Protein AF-A0A8C4R3C6-F1 (afdb_monomer_lite)

Foldseek 3Di:
DPPDDVVVVVVVVVVLCVVPLQWKKKKWFWDVLQLFAQLVLLLVLCVVVVNDVVVSVVVVVVLPQDWDWDQDPVGIHDTDRRRGGDDPPDPCSQVSQVSSCCVLCVVLCVVAVSWDDDRRIIMGIGNDPVVVVVSVVVSQVSCVVNRTHIDQQPTFIQDNDDDDDDDDRDGDDDDD

Organism: Eptatretus burgeri (NCBI:txid7764)

Structure (mmCIF, N/CA/C/O backbone):
data_AF-A0A8C4R3C6-F1
#
_entry.id   AF-A0A8C4R3C6-F1
#
loop_
_atom_site.group_PDB
_atom_site.id
_atom_site.type_symbol
_atom_site.label_atom_id
_atom_site.label_alt_id
_atom_site.label_comp_id
_atom_site.label_asym_id
_atom_site.label_entity_id
_atom_site.label_seq_id
_atom_site.pdbx_PDB_ins_code
_atom_site.Cartn_x
_atom_site.Cartn_y
_atom_site.Cartn_z
_atom_site.occupancy
_atom_site.B_iso_or_equiv
_atom_site.auth_seq_id
_atom_site.auth_comp_id
_atom_site.auth_asym_id
_atom_site.auth_atom_id
_atom_site.pdbx_PDB_model_num
ATOM 1 N N . MET A 1 1 ? -1.290 14.250 -5.938 1.00 41.25 1 MET A N 1
ATOM 2 C CA . MET A 1 1 ? -2.569 14.995 -6.023 1.00 41.25 1 MET A CA 1
ATOM 3 C C . MET A 1 1 ? -2.302 16.461 -5.696 1.00 41.25 1 MET A C 1
ATOM 5 O O . MET A 1 1 ? -1.816 16.719 -4.598 1.00 41.25 1 MET A O 1
ATOM 9 N N . PRO A 1 2 ? -2.548 17.409 -6.614 1.00 28.67 2 PRO A N 1
ATOM 10 C CA . PRO A 1 2 ? -2.376 18.833 -6.323 1.00 28.67 2 PRO A CA 1
ATOM 11 C C . PRO A 1 2 ? -3.335 19.269 -5.198 1.00 28.67 2 PRO A C 1
ATOM 13 O O . PRO A 1 2 ? -4.493 18.864 -5.179 1.00 28.67 2 PRO A O 1
ATOM 16 N N . GLY A 1 3 ? -2.832 20.035 -4.223 1.00 49.53 3 GLY A N 1
ATOM 17 C CA . GLY A 1 3 ? -3.627 20.588 -3.110 1.00 49.53 3 GLY A CA 1
ATOM 18 C C . GLY A 1 3 ? -3.673 19.769 -1.808 1.00 49.53 3 GLY A C 1
ATOM 19 O O . GLY A 1 3 ? -4.203 20.252 -0.810 1.00 49.53 3 GLY A O 1
ATOM 20 N N . LYS A 1 4 ? -3.083 18.567 -1.753 1.00 53.88 4 LYS A N 1
ATOM 21 C CA . LYS A 1 4 ? -2.980 17.768 -0.515 1.00 53.88 4 LYS A CA 1
ATOM 22 C C . LYS A 1 4 ? -1.576 17.887 0.084 1.00 53.88 4 LYS A C 1
ATOM 24 O O . LYS A 1 4 ? -0.686 17.123 -0.269 1.00 53.88 4 LYS A O 1
ATOM 29 N N . ARG A 1 5 ? -1.364 18.881 0.953 1.00 56.34 5 ARG A N 1
ATOM 30 C CA . ARG A 1 5 ? -0.136 19.007 1.764 1.00 56.34 5 ARG A CA 1
ATOM 31 C C . ARG A 1 5 ? -0.253 18.137 3.019 1.00 56.34 5 ARG A C 1
ATOM 33 O O . ARG A 1 5 ? -1.367 17.936 3.499 1.00 56.34 5 ARG A O 1
ATOM 40 N N . THR A 1 6 ? 0.869 17.696 3.592 1.00 55.78 6 THR A N 1
ATOM 41 C CA . THR A 1 6 ? 0.914 16.968 4.880 1.00 55.78 6 THR A CA 1
ATOM 42 C C . THR A 1 6 ? 0.156 17.715 5.977 1.00 55.78 6 THR A C 1
ATOM 44 O O . THR A 1 6 ? -0.545 17.108 6.775 1.00 55.78 6 THR A O 1
ATOM 47 N N . THR A 1 7 ? 0.179 19.049 5.945 1.00 59.31 7 THR A N 1
ATOM 48 C CA . THR A 1 7 ? -0.602 19.909 6.843 1.00 59.31 7 THR A CA 1
ATOM 49 C C . THR A 1 7 ? -2.107 19.667 6.742 1.00 59.31 7 THR A C 1
ATOM 51 O O . THR A 1 7 ? -2.781 19.629 7.760 1.00 59.31 7 THR A O 1
ATOM 54 N N . ASN A 1 8 ? -2.650 19.444 5.543 1.00 52.97 8 ASN A N 1
ATOM 55 C CA . ASN A 1 8 ? -4.082 19.188 5.364 1.00 52.97 8 ASN A CA 1
ATOM 56 C C . ASN A 1 8 ? -4.465 17.805 5.892 1.00 52.97 8 ASN A C 1
ATOM 58 O O . ASN A 1 8 ? -5.548 17.646 6.443 1.00 52.97 8 ASN A O 1
ATOM 62 N N . ALA A 1 9 ? -3.578 16.819 5.746 1.00 56.94 9 ALA A N 1
ATOM 63 C CA . ALA A 1 9 ? -3.768 15.496 6.326 1.00 56.94 9 ALA A CA 1
ATOM 64 C C . ALA A 1 9 ? -3.685 15.542 7.853 1.00 56.94 9 ALA A C 1
ATOM 66 O O . ALA A 1 9 ? -4.561 15.003 8.511 1.00 56.94 9 ALA A O 1
ATOM 67 N N . MET A 1 10 ? -2.717 16.273 8.405 1.00 59.69 10 MET A N 1
ATOM 68 C CA . MET A 1 10 ? -2.569 16.491 9.843 1.00 59.69 10 MET A CA 1
ATOM 69 C C . MET A 1 10 ? -3.763 17.248 10.435 1.00 59.69 10 MET A C 1
ATOM 71 O O . MET A 1 10 ? -4.287 16.847 11.467 1.00 59.69 10 MET A O 1
ATOM 75 N N . ILE A 1 11 ? -4.252 18.299 9.769 1.00 62.53 11 ILE A N 1
ATOM 76 C CA . ILE A 1 11 ? -5.470 19.011 10.178 1.00 62.53 11 ILE A CA 1
ATOM 77 C C . ILE A 1 11 ? -6.681 18.084 10.066 1.00 62.53 11 ILE A C 1
ATOM 79 O O . ILE A 1 11 ? -7.489 18.032 10.984 1.00 62.53 11 ILE A O 1
ATOM 83 N N . ALA A 1 12 ? -6.807 17.310 8.986 1.00 61.31 12 ALA A N 1
ATOM 84 C CA . ALA A 1 12 ? -7.899 16.355 8.837 1.00 61.31 12 ALA A CA 1
ATOM 85 C C . ALA A 1 12 ? -7.840 15.239 9.888 1.00 61.31 12 ALA A C 1
ATOM 87 O O . ALA A 1 12 ? -8.898 14.781 10.321 1.00 61.31 12 ALA A O 1
ATOM 88 N N . LEU A 1 13 ? -6.642 14.803 10.279 1.00 63.12 13 LEU A N 1
ATOM 89 C CA . LEU A 1 13 ? -6.407 13.831 11.338 1.00 63.12 13 LEU A CA 1
ATOM 90 C C . LEU A 1 13 ? -6.817 14.435 12.679 1.00 63.12 13 LEU A C 1
ATOM 92 O O . LEU A 1 13 ? -7.667 13.870 13.354 1.00 63.12 13 LEU A O 1
ATOM 96 N N . ARG A 1 14 ? -6.337 15.644 12.990 1.00 62.81 14 ARG A N 1
ATOM 97 C CA . ARG A 1 14 ? -6.689 16.393 14.199 1.00 62.81 14 ARG A CA 1
ATOM 98 C C . ARG A 1 14 ? -8.191 16.647 14.310 1.00 62.81 14 ARG A C 1
ATOM 100 O O . ARG A 1 14 ? -8.771 16.359 15.345 1.00 62.81 14 ARG A O 1
ATOM 107 N N . MET A 1 15 ? -8.841 17.090 13.236 1.00 63.66 15 MET A N 1
ATOM 108 C CA . MET A 1 15 ? -10.294 17.274 13.194 1.00 63.66 15 MET A CA 1
ATOM 109 C C . MET A 1 15 ? -11.047 15.959 13.398 1.00 63.66 15 MET A C 1
ATOM 111 O O . MET A 1 15 ? -12.116 15.966 13.994 1.00 63.66 15 MET A O 1
ATOM 115 N N . LEU A 1 16 ? -10.528 14.826 12.907 1.00 63.09 16 LEU A N 1
ATOM 116 C CA . LEU A 1 16 ? -11.156 13.530 13.171 1.00 63.09 16 LEU A CA 1
ATOM 117 C C . LEU A 1 16 ? -10.925 13.102 14.628 1.00 63.09 16 LEU A C 1
ATOM 119 O O . LEU A 1 16 ? -11.855 12.645 15.277 1.00 63.09 16 LEU A O 1
ATOM 123 N N . MET A 1 17 ? -9.727 13.317 15.171 1.00 62.44 17 MET A N 1
ATOM 124 C CA . MET A 1 17 ? -9.423 13.054 16.577 1.00 62.44 17 MET A CA 1
ATOM 125 C C . MET A 1 17 ? -10.281 13.902 17.526 1.00 62.44 17 MET A C 1
ATOM 127 O O . MET A 1 17 ? -10.710 13.387 18.556 1.00 62.44 17 MET A O 1
ATOM 131 N N . GLU A 1 18 ? -10.541 15.164 17.172 1.00 65.56 18 GLU A N 1
ATOM 132 C CA . GLU A 1 18 ? -11.388 16.103 17.918 1.00 65.56 18 GLU A CA 1
ATOM 133 C C . GLU A 1 18 ? -12.884 15.800 17.747 1.00 65.56 18 GLU A C 1
ATOM 135 O O . GLU A 1 18 ? -13.638 15.927 18.706 1.00 65.56 18 GLU A O 1
ATOM 140 N N . LYS A 1 19 ? -13.322 15.370 16.554 1.00 62.03 19 LYS A N 1
ATOM 141 C CA . LYS A 1 19 ? -14.723 15.000 16.291 1.00 62.03 19 LYS A CA 1
ATOM 142 C C . LYS A 1 19 ? -15.111 13.672 16.944 1.00 62.03 19 LYS A C 1
ATOM 144 O O . LYS A 1 19 ? -16.233 13.540 17.412 1.00 62.03 19 LYS A O 1
ATOM 149 N N . TYR A 1 20 ? -14.186 12.717 16.994 1.00 59.19 20 TYR A N 1
ATOM 150 C CA . TYR A 1 20 ? -14.353 11.428 17.673 1.00 59.19 20 TYR A CA 1
ATOM 151 C C . TYR A 1 20 ? -13.607 11.455 18.996 1.00 59.19 20 TYR A C 1
ATOM 153 O O . TYR A 1 20 ? -12.695 10.667 19.237 1.00 59.19 20 TYR A O 1
ATOM 161 N N . ARG A 1 21 ? -13.921 12.450 19.824 1.00 57.75 21 ARG A N 1
ATOM 162 C CA . ARG A 1 21 ? -13.333 12.571 21.159 1.00 57.75 21 ARG A CA 1
ATOM 163 C C . ARG A 1 21 ? -13.799 11.433 22.072 1.00 57.75 21 ARG A C 1
ATOM 165 O O . ARG A 1 21 ? -13.009 10.961 22.879 1.00 57.75 21 ARG A O 1
ATOM 172 N N . GLU A 1 22 ? -15.024 10.970 21.848 1.00 57.44 22 GLU A N 1
ATOM 173 C CA . GLU A 1 22 ? -15.651 9.795 22.449 1.00 57.44 22 GLU A CA 1
ATOM 174 C C . GLU A 1 22 ? -15.635 8.663 21.406 1.00 57.44 22 GLU A C 1
ATOM 176 O O . GLU A 1 22 ? -16.365 8.705 20.417 1.00 57.44 22 GLU A O 1
ATOM 181 N N . GLY A 1 23 ? -14.719 7.706 21.549 1.00 63.84 23 GLY A N 1
ATOM 182 C CA . GLY A 1 23 ? -14.573 6.575 20.628 1.00 63.84 23 GLY A CA 1
ATOM 183 C C . GLY A 1 23 ? -13.160 5.996 20.611 1.00 63.84 23 GLY A C 1
ATOM 184 O O . GLY A 1 23 ? -12.189 6.656 20.989 1.00 63.84 23 GLY A O 1
ATOM 185 N N . GLN A 1 24 ? -13.052 4.754 20.151 1.00 68.69 24 GLN A N 1
ATOM 186 C CA . GLN A 1 24 ? -11.796 4.031 20.000 1.00 68.69 24 GLN A CA 1
ATOM 187 C C . GLN A 1 24 ? -11.136 4.337 18.660 1.00 68.69 24 GLN A C 1
ATOM 189 O O . GLN A 1 24 ? -11.788 4.402 17.610 1.00 68.69 24 GLN A O 1
ATOM 194 N N . LYS A 1 25 ? -9.821 4.550 18.706 1.00 71.75 25 LYS A N 1
ATOM 195 C CA . LYS A 1 25 ? -8.996 4.894 17.548 1.00 71.75 25 LYS A CA 1
ATOM 196 C C . LYS A 1 25 ? -7.855 3.904 17.440 1.00 71.75 25 LYS A C 1
ATOM 198 O O . LYS A 1 25 ? -7.111 3.705 18.397 1.00 71.75 25 LYS A O 1
ATOM 203 N N . GLU A 1 26 ? -7.690 3.353 16.252 1.00 70.88 26 GLU A N 1
ATOM 204 C CA . GLU A 1 26 ? -6.598 2.446 15.934 1.00 70.88 26 GLU A CA 1
ATOM 205 C C . GLU A 1 26 ? -5.818 2.994 14.752 1.00 70.88 26 GLU A C 1
ATOM 207 O O . GLU A 1 26 ? -6.394 3.416 13.740 1.00 70.88 26 GLU A O 1
ATOM 212 N N . PHE A 1 27 ? -4.500 3.000 14.903 1.00 70.88 27 PHE A N 1
ATOM 213 C CA . PHE A 1 27 ? -3.574 3.402 13.861 1.00 70.88 27 PHE A CA 1
ATOM 214 C C . PHE A 1 27 ? -2.909 2.160 13.296 1.00 70.88 27 PHE A C 1
ATOM 216 O O . PHE A 1 27 ? -2.258 1.412 14.017 1.00 70.88 27 PHE A O 1
ATOM 223 N N . VAL A 1 28 ? -3.080 1.948 11.998 1.00 75.38 28 VAL A N 1
ATOM 224 C CA . VAL A 1 28 ? -2.456 0.867 11.246 1.00 75.38 28 VAL A CA 1
ATOM 225 C C . VAL A 1 28 ? -1.324 1.466 10.427 1.00 75.38 28 VAL A C 1
ATOM 227 O O . VAL A 1 28 ? -1.561 2.277 9.532 1.00 75.38 28 VAL A O 1
ATOM 230 N N . ASP A 1 29 ? -0.105 1.043 10.743 1.00 77.69 29 ASP A N 1
ATOM 231 C CA . ASP A 1 29 ? 1.119 1.394 10.021 1.00 77.69 29 ASP A CA 1
ATOM 232 C C . ASP A 1 29 ? 1.527 0.229 9.109 1.00 77.69 29 ASP A C 1
ATOM 234 O O . ASP A 1 29 ? 1.492 -0.940 9.508 1.00 77.69 29 ASP A O 1
ATOM 238 N N . LEU A 1 30 ? 1.915 0.530 7.870 1.00 81.25 30 LEU A N 1
ATOM 239 C CA . LEU A 1 30 ? 2.397 -0.468 6.916 1.00 81.25 30 LEU A CA 1
ATOM 240 C C . LEU A 1 30 ? 3.923 -0.587 6.971 1.00 81.25 30 LEU A C 1
ATOM 242 O O . LEU A 1 30 ? 4.659 0.371 6.736 1.00 81.25 30 LEU A O 1
ATOM 246 N N . GLU A 1 31 ? 4.432 -1.802 7.178 1.00 82.25 31 GLU A N 1
ATOM 247 C CA . GLU A 1 31 ? 5.873 -2.022 7.255 1.00 82.25 31 GLU A CA 1
ATOM 248 C C . GLU A 1 31 ? 6.529 -1.815 5.881 1.00 82.25 31 GLU A C 1
ATOM 250 O O . GLU A 1 31 ? 6.292 -2.582 4.944 1.00 82.25 31 GLU A O 1
ATOM 255 N N . LYS A 1 32 ? 7.404 -0.802 5.771 1.00 83.56 32 LYS A N 1
ATOM 256 C CA . LYS A 1 32 ? 8.152 -0.478 4.540 1.00 83.56 32 LYS A CA 1
ATOM 257 C C . LYS A 1 32 ? 7.231 -0.454 3.316 1.00 83.56 32 LYS A C 1
ATOM 259 O O . LYS A 1 32 ? 7.492 -1.115 2.309 1.00 83.56 32 LYS A O 1
ATOM 264 N N . ALA A 1 33 ? 6.137 0.298 3.422 1.00 83.25 33 ALA A N 1
ATOM 265 C CA . ALA A 1 33 ? 5.013 0.235 2.495 1.00 83.25 33 ALA A CA 1
ATOM 266 C C . ALA A 1 33 ? 5.422 0.338 1.015 1.00 83.25 33 ALA A C 1
ATOM 268 O O . ALA A 1 33 ? 4.937 -0.428 0.188 1.00 83.25 33 ALA A O 1
ATOM 269 N N . TYR A 1 34 ? 6.367 1.224 0.685 1.00 83.38 34 TYR A N 1
ATOM 270 C CA . TYR A 1 34 ? 6.879 1.371 -0.681 1.00 83.38 34 TYR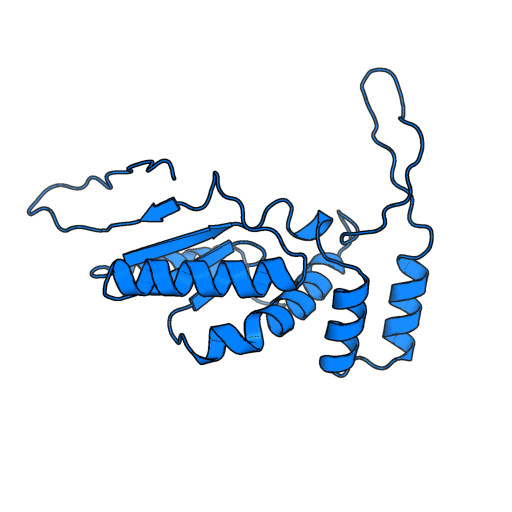 A CA 1
ATOM 271 C C . TYR A 1 34 ? 7.715 0.176 -1.137 1.00 83.38 34 TYR A C 1
ATOM 273 O O . TYR A 1 34 ? 7.562 -0.252 -2.277 1.00 83.38 34 TYR A O 1
ATOM 281 N N . ASP A 1 35 ? 8.565 -0.382 -0.275 1.00 84.62 35 ASP A N 1
ATOM 282 C CA . ASP A 1 35 ? 9.484 -1.473 -0.627 1.00 84.62 35 ASP A CA 1
ATOM 283 C C . ASP A 1 35 ? 8.764 -2.821 -0.751 1.00 84.62 35 ASP A C 1
ATOM 285 O O . ASP A 1 35 ? 9.267 -3.743 -1.395 1.00 84.62 35 ASP A O 1
ATOM 289 N N . ARG A 1 36 ? 7.582 -2.950 -0.139 1.00 86.81 36 ARG A N 1
ATOM 290 C CA . ARG A 1 36 ? 6.830 -4.209 -0.088 1.00 86.81 36 ARG A CA 1
ATOM 291 C C . ARG A 1 36 ? 5.724 -4.345 -1.123 1.00 86.81 36 ARG A C 1
ATOM 293 O O . ARG A 1 36 ? 5.213 -5.448 -1.269 1.00 86.81 36 ARG A O 1
ATOM 300 N N . VAL A 1 37 ? 5.398 -3.296 -1.886 1.00 88.88 37 VAL A N 1
ATOM 301 C CA . VAL A 1 37 ? 4.344 -3.367 -2.915 1.00 88.88 37 VAL A CA 1
ATOM 302 C C . VAL A 1 37 ? 4.612 -4.517 -3.897 1.00 88.88 37 VAL A C 1
ATOM 304 O O . VAL A 1 37 ? 5.616 -4.485 -4.622 1.00 88.88 37 VAL A O 1
ATOM 307 N N . PRO A 1 38 ? 3.724 -5.520 -4.001 1.00 89.38 38 PRO A N 1
ATOM 308 C CA . PRO A 1 38 ? 3.898 -6.583 -4.981 1.00 89.38 38 PRO A CA 1
ATOM 309 C C . PRO A 1 38 ? 3.677 -6.046 -6.395 1.00 89.38 38 PRO A C 1
ATOM 311 O O . PRO A 1 38 ? 2.619 -5.507 -6.717 1.00 89.38 38 PRO A O 1
ATOM 314 N N . ARG A 1 39 ? 4.664 -6.224 -7.281 1.00 89.38 39 ARG A N 1
ATOM 315 C CA . ARG A 1 39 ? 4.594 -5.705 -8.660 1.00 89.38 39 ARG A CA 1
ATOM 316 C C . ARG A 1 39 ? 3.431 -6.296 -9.453 1.00 89.38 39 ARG A C 1
ATOM 318 O O . ARG A 1 39 ? 2.795 -5.589 -10.223 1.00 89.38 39 ARG A O 1
ATOM 325 N N . VAL A 1 40 ? 3.118 -7.573 -9.231 1.00 89.88 40 VAL A N 1
ATOM 326 C CA . VAL A 1 40 ? 1.965 -8.239 -9.860 1.00 89.88 40 VAL A CA 1
ATOM 327 C C . VAL A 1 40 ? 0.661 -7.522 -9.500 1.00 89.88 40 VAL A C 1
ATOM 329 O O . VAL A 1 40 ? -0.139 -7.224 -10.387 1.00 89.88 40 VAL A O 1
ATOM 332 N N . GLU A 1 41 ? 0.491 -7.177 -8.222 1.00 89.44 41 GLU A N 1
ATOM 333 C CA . GLU A 1 41 ? -0.687 -6.456 -7.739 1.00 89.44 41 GLU A CA 1
ATOM 334 C C . GLU A 1 41 ? -0.705 -5.013 -8.256 1.00 89.44 41 GLU A C 1
ATOM 336 O O . GLU A 1 41 ? -1.761 -4.520 -8.642 1.00 89.44 41 GLU A O 1
ATOM 341 N N . LEU A 1 42 ? 0.456 -4.356 -8.379 1.00 91.25 42 LEU A N 1
ATOM 342 C CA . LEU A 1 42 ? 0.570 -3.036 -9.007 1.00 91.25 42 LEU A CA 1
ATOM 343 C C . LEU A 1 42 ? 0.026 -3.035 -10.442 1.00 91.25 42 LEU A C 1
ATOM 345 O O . LEU A 1 42 ? -0.821 -2.204 -10.777 1.00 91.25 42 LEU A O 1
ATOM 349 N N . TRP A 1 43 ? 0.457 -3.980 -11.282 1.00 92.81 43 TRP A N 1
ATOM 350 C CA . TRP A 1 43 ? -0.014 -4.074 -12.670 1.00 92.81 43 TRP A CA 1
ATOM 351 C C . TRP A 1 43 ? -1.516 -4.343 -12.739 1.00 92.81 43 TRP A C 1
ATOM 353 O O . TRP A 1 43 ? -2.224 -3.737 -13.546 1.00 92.81 43 TRP A O 1
ATOM 363 N N . HIS A 1 44 ? -2.014 -5.225 -11.872 1.00 92.06 44 HIS A N 1
ATOM 364 C CA . HIS A 1 44 ? -3.440 -5.521 -11.754 1.00 92.06 44 HIS A CA 1
ATOM 365 C C . HIS A 1 44 ? -4.257 -4.288 -11.349 1.00 92.06 44 HIS A C 1
ATOM 367 O O . HIS A 1 44 ? -5.256 -3.964 -11.995 1.00 92.06 44 HIS A O 1
ATOM 373 N N . CYS A 1 45 ? -3.799 -3.547 -10.339 1.00 91.12 45 CYS A N 1
ATOM 374 C CA . CYS A 1 45 ? -4.453 -2.333 -9.853 1.00 91.12 45 CYS A CA 1
ATOM 375 C C . CYS A 1 45 ? -4.464 -1.221 -10.907 1.00 91.12 45 CYS A C 1
ATOM 377 O O . CYS A 1 45 ? -5.477 -0.537 -11.064 1.00 91.12 45 CYS A O 1
ATOM 379 N N . MET A 1 46 ? -3.378 -1.059 -11.670 1.00 91.88 46 MET A N 1
ATOM 380 C CA . MET A 1 46 ? -3.318 -0.095 -12.773 1.00 91.88 46 MET A CA 1
ATOM 381 C C . MET A 1 46 ? -4.348 -0.420 -13.859 1.00 91.88 46 MET A C 1
ATOM 383 O O . MET A 1 46 ? -5.107 0.463 -14.264 1.00 91.88 46 MET A O 1
ATOM 387 N N . ARG A 1 47 ? -4.436 -1.689 -14.279 1.00 93.69 47 ARG A N 1
ATOM 388 C CA . ARG A 1 47 ? -5.426 -2.139 -15.273 1.00 93.69 47 ARG A CA 1
ATOM 389 C C . ARG A 1 47 ? -6.854 -1.947 -14.776 1.00 93.69 47 ARG A C 1
ATOM 391 O O . ARG A 1 47 ? -7.669 -1.354 -15.476 1.00 93.69 47 ARG A O 1
ATOM 398 N N . LYS A 1 48 ? -7.148 -2.370 -13.541 1.00 91.44 48 LYS A N 1
ATOM 399 C CA . LYS A 1 48 ? -8.464 -2.160 -12.915 1.00 91.44 48 LYS A CA 1
ATOM 400 C C . LYS A 1 48 ? -8.831 -0.684 -12.766 1.00 91.44 48 LYS A C 1
ATOM 402 O O . LYS A 1 48 ? -10.009 -0.349 -12.785 1.00 91.44 48 LYS A O 1
ATOM 407 N N . SER A 1 49 ? -7.840 0.196 -12.649 1.00 87.75 49 SER A N 1
ATOM 408 C CA . SER A 1 49 ? -8.054 1.645 -12.583 1.00 87.75 49 SER A CA 1
ATOM 409 C C . SER A 1 49 ? -8.250 2.307 -13.948 1.00 87.75 49 SER A C 1
ATOM 411 O O . SER A 1 49 ? -8.341 3.529 -14.011 1.00 87.75 49 SER A O 1
ATOM 413 N N . GLY A 1 50 ? -8.324 1.529 -15.034 1.00 90.81 50 GLY A N 1
ATOM 414 C CA . GLY A 1 50 ? -8.553 2.044 -16.383 1.00 90.81 50 GLY A CA 1
ATOM 415 C C . GLY A 1 50 ? -7.305 2.628 -17.047 1.00 90.81 50 GLY A C 1
ATOM 416 O O . GLY A 1 50 ? -7.420 3.323 -18.055 1.00 90.81 50 GLY A O 1
ATOM 417 N N . VAL A 1 51 ? -6.106 2.370 -16.509 1.00 91.62 51 VAL A N 1
ATOM 418 C CA . VAL A 1 51 ? -4.863 2.806 -17.154 1.00 91.62 51 VAL A CA 1
ATOM 419 C C . VAL A 1 51 ? -4.680 2.026 -18.454 1.00 91.62 51 VAL A C 1
ATOM 421 O O . VAL A 1 51 ? -4.707 0.797 -18.461 1.00 91.62 51 VAL A O 1
ATOM 424 N N . VAL A 1 52 ? -4.476 2.745 -19.561 1.00 94.69 52 VAL A N 1
ATOM 425 C CA . VAL A 1 52 ? -4.280 2.142 -20.887 1.00 94.69 52 VAL A CA 1
ATOM 426 C C . VAL A 1 52 ? -3.083 1.187 -20.857 1.00 94.69 52 VAL A C 1
ATOM 428 O O . VAL A 1 52 ? -2.006 1.554 -20.386 1.00 94.69 52 VAL A O 1
ATOM 431 N N . GLU A 1 53 ? -3.245 -0.011 -21.428 1.00 94.50 53 GLU A N 1
ATOM 432 C CA . GLU A 1 53 ? -2.245 -1.093 -21.382 1.00 94.50 53 GLU A CA 1
ATOM 433 C C . GLU A 1 53 ? -0.857 -0.656 -21.879 1.00 94.50 53 GLU A C 1
ATOM 435 O O . GLU A 1 53 ? 0.158 -1.107 -21.359 1.00 94.50 53 GLU A O 1
ATOM 440 N N . LYS A 1 54 ? -0.789 0.283 -22.833 1.00 95.06 54 LYS A N 1
ATOM 441 C CA . LYS A 1 54 ? 0.479 0.865 -23.298 1.00 95.06 54 LYS A CA 1
ATOM 442 C C . LYS A 1 54 ? 1.299 1.470 -22.150 1.00 95.06 54 LYS A C 1
ATOM 444 O O . LYS A 1 54 ? 2.504 1.256 -22.099 1.00 95.06 54 LYS A O 1
ATOM 449 N N . TYR A 1 55 ? 0.663 2.203 -21.235 1.00 91.62 55 TYR A N 1
ATOM 450 C CA . TYR A 1 55 ? 1.350 2.773 -20.073 1.00 91.62 55 TYR A CA 1
ATOM 451 C C . TYR A 1 55 ? 1.704 1.703 -19.045 1.00 91.62 55 TYR A C 1
ATOM 453 O O . TYR A 1 55 ? 2.768 1.783 -18.443 1.00 91.62 55 TYR A O 1
ATOM 461 N N . VAL A 1 56 ? 0.858 0.682 -18.871 1.00 92.81 56 VAL A N 1
ATOM 462 C CA . VAL A 1 56 ? 1.165 -0.451 -17.984 1.00 92.81 56 VAL A CA 1
ATOM 463 C C . VAL A 1 56 ? 2.428 -1.172 -18.455 1.00 92.81 56 VAL A C 1
ATOM 465 O O . VAL A 1 56 ? 3.299 -1.428 -17.636 1.00 92.81 56 VAL A O 1
ATOM 468 N N . ARG A 1 57 ? 2.581 -1.413 -19.763 1.00 92.94 57 ARG A N 1
ATOM 469 C CA . ARG A 1 57 ? 3.792 -2.025 -20.336 1.00 92.94 57 ARG A CA 1
ATOM 470 C C . ARG A 1 57 ? 5.038 -1.174 -20.121 1.00 92.94 57 ARG A C 1
ATOM 472 O O . ARG A 1 57 ? 6.013 -1.686 -19.602 1.00 92.94 57 ARG A O 1
ATOM 479 N N . ILE A 1 58 ? 4.971 0.133 -20.394 1.00 91.25 58 ILE A N 1
ATOM 480 C CA . ILE A 1 58 ? 6.093 1.049 -20.113 1.00 91.25 58 ILE A CA 1
ATOM 481 C C . ILE A 1 58 ? 6.501 0.965 -18.637 1.00 91.25 58 ILE A C 1
ATOM 483 O O . ILE A 1 58 ? 7.684 0.940 -18.315 1.00 91.25 58 ILE A O 1
ATOM 487 N N . MET A 1 59 ? 5.525 0.894 -17.729 1.00 89.25 59 MET A N 1
ATOM 488 C CA . MET A 1 59 ? 5.803 0.735 -16.306 1.00 89.25 59 MET A CA 1
ATOM 489 C C . MET A 1 59 ? 6.398 -0.635 -15.968 1.00 89.25 59 MET A C 1
ATOM 491 O O . MET A 1 59 ? 7.290 -0.701 -15.131 1.00 89.25 59 MET A O 1
ATOM 495 N N . GLN A 1 60 ? 5.945 -1.712 -16.606 1.00 90.56 60 GLN A N 1
ATOM 496 C CA . GLN A 1 60 ? 6.544 -3.038 -16.449 1.00 90.56 60 GLN A CA 1
ATOM 497 C C . GLN A 1 60 ? 8.005 -3.030 -16.902 1.00 90.56 60 GLN A C 1
ATOM 499 O O . GLN A 1 60 ? 8.860 -3.422 -16.113 1.00 90.56 60 GLN A O 1
ATOM 504 N N . ASP A 1 61 ? 8.288 -2.481 -18.084 1.00 88.94 61 ASP A N 1
ATOM 505 C CA . ASP A 1 61 ? 9.636 -2.362 -18.649 1.00 88.94 61 ASP A CA 1
ATOM 506 C C . ASP A 1 61 ? 10.547 -1.512 -17.748 1.00 88.94 61 ASP A C 1
ATOM 508 O O . ASP A 1 61 ? 11.692 -1.866 -17.490 1.00 88.94 61 ASP A O 1
ATOM 512 N N . MET A 1 62 ? 10.034 -0.404 -17.195 1.00 86.12 62 MET A N 1
ATOM 513 C CA . MET A 1 62 ? 10.787 0.436 -16.252 1.00 86.12 62 MET A CA 1
ATOM 514 C C . MET A 1 62 ? 11.185 -0.305 -14.972 1.00 86.12 62 MET A C 1
ATOM 516 O O . MET A 1 62 ? 12.184 0.051 -14.349 1.00 86.12 62 MET A O 1
ATOM 520 N N . TYR A 1 63 ? 10.376 -1.268 -14.533 1.00 85.31 63 TYR A N 1
ATOM 521 C CA . TYR A 1 63 ? 10.624 -2.050 -13.324 1.00 85.31 63 TYR A CA 1
ATOM 522 C C . TYR A 1 63 ? 11.358 -3.368 -13.617 1.00 85.31 63 TYR A C 1
ATOM 524 O O . TYR A 1 63 ? 11.923 -3.967 -12.694 1.00 85.31 63 TYR A O 1
ATOM 532 N N . GLU A 1 64 ? 11.366 -3.833 -14.865 1.00 81.94 64 GLU A N 1
ATOM 533 C CA . GLU A 1 64 ? 12.074 -5.032 -15.307 1.00 81.94 64 GLU A CA 1
ATOM 534 C C . GLU A 1 64 ? 13.588 -4.875 -15.102 1.00 81.94 64 GLU A C 1
ATOM 536 O O . GLU A 1 64 ? 14.154 -3.800 -15.277 1.00 81.94 64 GLU A O 1
ATOM 541 N N . ASP A 1 65 ? 14.237 -5.934 -14.606 1.00 73.50 65 ASP A N 1
ATOM 542 C CA . ASP A 1 65 ? 15.672 -5.971 -14.277 1.00 73.50 65 ASP A CA 1
ATOM 543 C C . ASP A 1 65 ? 16.214 -4.848 -13.369 1.00 73.50 65 ASP A C 1
ATOM 545 O O . ASP A 1 65 ? 17.429 -4.701 -13.208 1.00 73.50 65 ASP A O 1
ATOM 549 N N . SER A 1 66 ? 15.331 -4.119 -12.681 1.00 75.06 66 SER A N 1
ATOM 550 C CA . SER A 1 66 ? 15.717 -3.146 -11.661 1.00 75.06 66 SER A CA 1
ATOM 551 C C . SER A 1 66 ? 16.549 -3.834 -10.574 1.00 75.06 66 SER A C 1
ATOM 553 O O . SER A 1 66 ? 16.084 -4.740 -9.873 1.00 75.06 66 SER A O 1
ATOM 555 N N . ALA A 1 67 ? 17.813 -3.425 -10.464 1.00 74.38 67 ALA A N 1
ATOM 556 C CA . ALA A 1 67 ? 18.768 -3.940 -9.497 1.00 74.38 67 ALA A CA 1
ATOM 557 C C . ALA A 1 67 ? 19.178 -2.829 -8.532 1.00 74.38 67 ALA A C 1
ATOM 559 O O . ALA A 1 67 ? 19.528 -1.725 -8.951 1.00 74.38 67 ALA A O 1
ATOM 560 N N . ALA A 1 68 ? 19.163 -3.140 -7.242 1.00 74.50 68 ALA A N 1
ATOM 561 C CA . ALA A 1 68 ? 19.603 -2.246 -6.187 1.00 74.50 68 ALA A CA 1
ATOM 562 C C . ALA A 1 68 ? 20.956 -2.710 -5.635 1.00 74.50 68 ALA A C 1
ATOM 564 O O . ALA A 1 68 ? 21.303 -3.889 -5.692 1.00 74.50 68 ALA A O 1
ATOM 565 N N . ALA A 1 69 ? 21.730 -1.764 -5.115 1.00 78.50 69 ALA A N 1
ATOM 566 C CA . ALA A 1 69 ? 22.946 -2.013 -4.355 1.00 78.50 69 ALA A CA 1
ATOM 567 C C . ALA A 1 69 ? 23.016 -0.985 -3.225 1.00 78.50 69 ALA A C 1
ATOM 569 O O . ALA A 1 69 ? 22.573 0.154 -3.389 1.00 78.50 69 ALA A O 1
ATOM 570 N N . VAL A 1 70 ? 23.552 -1.387 -2.078 1.00 82.31 70 VAL A N 1
ATOM 571 C CA . VAL A 1 70 ? 23.657 -0.534 -0.895 1.00 82.31 70 VAL A CA 1
ATOM 572 C C . VAL A 1 70 ? 25.074 0.019 -0.817 1.00 82.31 70 VAL A C 1
ATOM 574 O O . VAL A 1 70 ? 26.051 -0.716 -0.948 1.00 82.31 70 VAL A O 1
ATOM 577 N N . ARG A 1 71 ? 25.204 1.331 -0.604 1.00 86.44 71 ARG A N 1
ATOM 578 C CA . ARG A 1 71 ? 26.500 1.966 -0.354 1.00 86.44 71 ARG A CA 1
ATOM 579 C C . ARG A 1 71 ? 26.769 1.974 1.148 1.00 86.44 71 ARG A C 1
ATOM 581 O O . ARG A 1 71 ? 26.082 2.671 1.888 1.00 86.44 71 ARG A O 1
ATOM 588 N N . CYS A 1 72 ? 27.782 1.232 1.572 1.00 86.75 72 CYS A N 1
ATOM 589 C CA . CYS A 1 72 ? 28.256 1.166 2.950 1.00 86.75 72 CYS A CA 1
ATOM 590 C C . CYS A 1 72 ? 29.596 1.908 3.094 1.00 86.75 72 CYS A C 1
ATOM 592 O O . CYS A 1 72 ? 30.253 2.229 2.102 1.00 86.75 72 CYS A O 1
ATOM 594 N N . ALA A 1 73 ? 30.046 2.137 4.332 1.00 84.19 73 ALA A N 1
ATOM 595 C CA . ALA A 1 73 ? 31.340 2.776 4.611 1.00 84.19 73 ALA A CA 1
ATOM 596 C C . ALA A 1 73 ? 32.543 2.020 4.005 1.00 84.19 73 ALA A C 1
ATOM 598 O O . ALA A 1 73 ? 33.571 2.623 3.718 1.00 84.19 73 ALA A O 1
ATOM 599 N N . VAL A 1 74 ? 32.393 0.710 3.784 1.00 83.94 74 VAL A N 1
ATOM 600 C CA . VAL A 1 74 ? 33.433 -0.189 3.253 1.00 83.94 74 VAL A CA 1
ATOM 601 C C . VAL A 1 74 ? 33.359 -0.349 1.724 1.00 83.94 74 VAL A C 1
ATOM 603 O O . VAL A 1 74 ? 34.201 -1.018 1.136 1.00 83.94 74 VAL A O 1
ATOM 606 N N . GLY A 1 75 ? 32.362 0.249 1.060 1.00 86.50 75 GLY A N 1
ATOM 607 C CA . GLY A 1 75 ? 32.162 0.132 -0.388 1.00 86.50 75 GLY A CA 1
ATOM 608 C C . GLY A 1 75 ? 30.711 -0.134 -0.791 1.00 86.50 75 GLY A C 1
ATOM 609 O O . GLY A 1 75 ? 29.787 -0.031 0.014 1.00 86.50 75 GLY A O 1
ATOM 610 N N . MET A 1 76 ? 30.502 -0.446 -2.069 1.00 86.88 76 MET A N 1
ATOM 611 C CA . MET A 1 76 ? 29.191 -0.825 -2.604 1.00 86.88 76 MET A CA 1
ATOM 612 C C . MET A 1 76 ? 28.968 -2.332 -2.422 1.00 86.88 76 MET A C 1
ATOM 614 O O . MET A 1 76 ? 29.886 -3.108 -2.675 1.00 86.88 76 MET A O 1
ATOM 618 N N . THR A 1 77 ? 27.767 -2.748 -2.018 1.00 86.44 77 THR A N 1
ATOM 619 C CA . THR A 1 77 ? 27.395 -4.171 -2.009 1.00 86.44 77 THR A CA 1
ATOM 620 C C . THR A 1 77 ? 27.201 -4.703 -3.426 1.00 86.44 77 THR A C 1
ATOM 622 O O . THR A 1 77 ? 27.005 -3.941 -4.378 1.00 86.44 77 THR A O 1
ATOM 625 N N . ASP A 1 78 ? 27.146 -6.026 -3.550 1.00 84.75 78 ASP A N 1
ATOM 626 C CA . ASP A 1 78 ? 26.695 -6.665 -4.778 1.00 84.75 78 ASP A CA 1
ATOM 627 C C . ASP A 1 78 ? 25.278 -6.223 -5.152 1.00 84.75 78 ASP A C 1
ATOM 629 O O . ASP A 1 78 ? 24.439 -5.890 -4.301 1.00 84.75 78 ASP A O 1
ATOM 633 N N . ARG A 1 79 ? 25.023 -6.201 -6.462 1.00 81.06 79 ARG A N 1
ATOM 634 C CA . ARG A 1 79 ? 23.715 -5.858 -7.013 1.00 81.06 79 ARG A CA 1
ATOM 635 C C . ARG A 1 79 ? 22.752 -7.015 -6.794 1.00 81.06 79 ARG A C 1
ATOM 637 O O . ARG A 1 79 ? 23.029 -8.140 -7.201 1.00 81.06 79 ARG A O 1
ATOM 644 N N . PHE A 1 80 ? 21.583 -6.720 -6.244 1.00 79.00 80 PHE A N 1
ATOM 645 C CA . PHE A 1 80 ? 20.482 -7.670 -6.132 1.00 79.00 80 PHE A CA 1
ATOM 646 C C . PHE A 1 80 ? 19.287 -7.188 -6.954 1.00 79.00 80 PHE A C 1
ATOM 648 O O . PHE A 1 80 ? 18.990 -5.995 -7.005 1.00 79.00 80 PHE A O 1
ATOM 655 N N . LYS A 1 81 ? 18.584 -8.116 -7.614 1.00 78.00 81 LYS A N 1
ATOM 656 C CA . LYS A 1 81 ? 17.366 -7.780 -8.363 1.00 78.00 81 LYS A CA 1
ATOM 657 C C . LYS A 1 81 ? 16.242 -7.442 -7.385 1.00 78.00 81 LYS A C 1
ATOM 659 O O . LYS A 1 81 ? 15.848 -8.288 -6.580 1.00 78.00 81 LYS A O 1
ATOM 664 N N . ALA A 1 82 ? 15.698 -6.235 -7.483 1.00 76.88 82 ALA A N 1
ATOM 665 C CA . ALA A 1 82 ? 14.491 -5.861 -6.767 1.00 76.88 82 ALA A CA 1
ATOM 666 C C . ALA A 1 82 ? 13.307 -6.569 -7.437 1.00 76.88 82 ALA A C 1
ATOM 668 O O . ALA A 1 82 ? 13.016 -6.327 -8.604 1.00 76.88 82 ALA A O 1
ATOM 669 N N . LYS A 1 83 ? 12.644 -7.481 -6.721 1.00 79.38 83 LYS A N 1
ATOM 670 C CA . LYS A 1 83 ? 11.465 -8.217 -7.226 1.00 79.38 83 LYS A CA 1
ATOM 671 C C . LYS A 1 83 ? 10.139 -7.626 -6.745 1.00 79.38 83 LYS A C 1
ATOM 673 O O . LYS A 1 83 ? 9.087 -7.923 -7.304 1.00 79.38 83 LYS A O 1
ATOM 678 N N . VAL A 1 84 ? 10.202 -6.788 -5.719 1.00 85.06 84 VAL A N 1
ATOM 679 C CA . VAL A 1 84 ? 9.072 -6.137 -5.057 1.00 85.06 84 VAL A CA 1
ATOM 680 C C . VAL A 1 84 ? 9.400 -4.667 -4.840 1.00 85.06 84 VAL A C 1
ATOM 682 O O . VAL A 1 84 ? 10.554 -4.256 -4.982 1.00 85.06 84 VAL A O 1
ATOM 685 N N . GLY A 1 85 ? 8.367 -3.895 -4.542 1.00 85.69 85 GLY A N 1
ATOM 686 C CA . GLY A 1 85 ? 8.483 -2.502 -4.174 1.00 85.69 85 GLY A CA 1
ATOM 687 C C . GLY A 1 85 ? 8.504 -1.534 -5.347 1.00 85.69 85 GLY A C 1
ATOM 688 O O . GLY A 1 85 ? 8.733 -1.893 -6.508 1.00 85.69 85 GLY A O 1
ATOM 689 N N . LEU A 1 86 ? 8.235 -0.283 -4.996 1.00 87.38 86 LEU A N 1
ATOM 690 C CA . LEU A 1 86 ? 8.276 0.890 -5.853 1.00 87.38 86 LEU A CA 1
ATOM 691 C C . LEU A 1 86 ? 9.681 1.502 -5.846 1.00 87.38 86 LEU A C 1
ATOM 693 O O . LEU A 1 86 ? 10.418 1.386 -4.872 1.00 87.38 86 LEU A O 1
ATOM 697 N N . HIS A 1 87 ? 10.060 2.196 -6.918 1.00 84.06 87 HIS A N 1
ATOM 698 C CA . HIS A 1 87 ? 11.353 2.880 -6.960 1.00 84.06 87 HIS A CA 1
ATOM 699 C C . HIS A 1 87 ? 11.406 4.022 -5.937 1.00 84.06 87 HIS A C 1
ATOM 701 O O . HIS A 1 87 ? 10.678 5.013 -6.052 1.00 84.06 87 HIS A O 1
ATOM 707 N N . GLN A 1 88 ? 12.282 3.902 -4.943 1.00 74.19 88 GLN A N 1
ATOM 708 C CA . GLN A 1 88 ? 12.477 4.938 -3.936 1.00 74.19 88 GLN A CA 1
ATOM 709 C C . GLN A 1 88 ? 13.047 6.213 -4.585 1.00 74.19 88 GLN A C 1
ATOM 711 O O . GLN A 1 88 ? 13.918 6.146 -5.450 1.00 74.19 88 GLN A O 1
ATOM 716 N N . GLY A 1 89 ? 12.522 7.384 -4.212 1.00 72.31 89 GLY A N 1
ATOM 717 C CA . GLY A 1 89 ? 12.942 8.674 -4.782 1.00 72.31 89 GLY A CA 1
ATOM 718 C C . GLY A 1 89 ? 12.355 9.012 -6.162 1.00 72.31 89 GLY A C 1
ATOM 719 O O . GLY A 1 89 ? 12.584 10.111 -6.663 1.00 72.31 89 GLY A O 1
ATOM 720 N N . SER A 1 90 ? 11.560 8.124 -6.768 1.00 81.25 90 SER A N 1
ATOM 721 C CA . SER A 1 90 ? 10.811 8.445 -7.988 1.00 81.25 90 SER A CA 1
ATOM 722 C C . SER A 1 90 ? 9.597 9.324 -7.678 1.00 81.25 90 SER A C 1
ATOM 724 O O . SER A 1 90 ? 8.810 9.029 -6.777 1.00 81.25 90 SER A O 1
ATOM 726 N N . THR A 1 91 ? 9.388 10.367 -8.483 1.00 82.62 91 THR A N 1
ATOM 727 C CA . THR A 1 91 ? 8.208 11.248 -8.402 1.00 82.62 91 THR A CA 1
ATOM 728 C C . THR A 1 91 ? 6.900 10.527 -8.727 1.00 82.62 91 THR A C 1
ATOM 730 O O . THR A 1 91 ? 5.828 10.986 -8.331 1.00 82.62 91 THR A O 1
ATOM 733 N N . LEU A 1 92 ? 6.976 9.387 -9.418 1.00 84.50 92 LEU A N 1
ATOM 734 C CA . LEU A 1 92 ? 5.817 8.589 -9.805 1.00 84.50 92 LEU A CA 1
ATOM 735 C C . LEU A 1 92 ? 5.393 7.597 -8.712 1.00 84.50 92 LEU A C 1
ATOM 737 O O . LEU A 1 92 ? 4.217 7.245 -8.627 1.00 84.50 92 LEU A O 1
ATOM 741 N N . SER A 1 93 ? 6.319 7.177 -7.847 1.00 86.62 93 SER A N 1
ATOM 742 C CA . SER A 1 93 ? 6.053 6.176 -6.807 1.00 86.62 93 SER A CA 1
ATOM 743 C C . SER A 1 93 ? 4.904 6.555 -5.866 1.00 86.62 93 SER A C 1
ATOM 745 O O . SER A 1 93 ? 4.049 5.701 -5.648 1.00 86.62 93 SER A O 1
ATOM 747 N N . PRO A 1 94 ? 4.765 7.807 -5.381 1.00 85.12 94 PRO A N 1
ATOM 748 C CA . PRO A 1 94 ? 3.610 8.190 -4.564 1.00 85.12 94 PRO A CA 1
ATOM 749 C C . PRO A 1 94 ? 2.264 8.037 -5.286 1.00 85.12 94 PRO A C 1
ATOM 751 O O . PRO A 1 94 ? 1.257 7.701 -4.668 1.00 85.12 94 PRO A O 1
ATOM 754 N N . PHE A 1 95 ? 2.225 8.274 -6.602 1.00 85.50 95 PHE A N 1
ATOM 755 C CA . PHE A 1 95 ? 1.006 8.097 -7.393 1.00 85.50 95 PHE A CA 1
ATOM 756 C C . PHE A 1 95 ? 0.665 6.615 -7.573 1.00 85.50 95 PHE A C 1
ATOM 758 O O . PHE A 1 95 ? -0.480 6.225 -7.359 1.00 85.50 95 PHE A O 1
ATOM 765 N N . LEU A 1 96 ? 1.655 5.787 -7.913 1.00 87.94 96 LEU A N 1
ATOM 766 C CA . LEU A 1 96 ? 1.472 4.338 -8.051 1.00 87.94 96 LEU A CA 1
ATOM 767 C C . LEU A 1 96 ? 1.033 3.708 -6.732 1.00 87.94 96 LEU A C 1
ATOM 769 O O . LEU A 1 96 ? 0.116 2.892 -6.716 1.00 87.94 96 LEU A O 1
ATOM 773 N N . PHE A 1 97 ? 1.641 4.140 -5.628 1.00 87.94 97 PHE A N 1
ATOM 774 C CA . PHE A 1 97 ? 1.261 3.709 -4.293 1.00 87.94 97 PHE A CA 1
ATOM 775 C C . PHE A 1 97 ? -0.200 4.057 -3.988 1.00 87.94 97 PHE A C 1
ATOM 777 O O . PHE A 1 97 ? -0.955 3.196 -3.549 1.00 87.94 97 PHE A O 1
ATOM 784 N N . ALA A 1 98 ? -0.637 5.282 -4.301 1.00 85.50 98 ALA A N 1
ATOM 785 C CA . ALA A 1 98 ? -2.030 5.683 -4.123 1.00 85.50 98 ALA A CA 1
ATOM 786 C C . ALA A 1 98 ? -3.005 4.840 -4.966 1.00 85.50 98 ALA A C 1
ATOM 788 O O . ALA A 1 98 ? -4.054 4.462 -4.457 1.00 85.50 98 ALA A O 1
ATOM 789 N N . VAL A 1 99 ? -2.662 4.516 -6.221 1.00 87.06 99 VAL A N 1
ATOM 790 C CA . VAL A 1 99 ? -3.484 3.645 -7.086 1.00 87.06 99 VAL A CA 1
ATOM 791 C C . VAL A 1 99 ? -3.617 2.243 -6.497 1.00 87.06 99 VAL A C 1
ATOM 793 O O . VAL A 1 99 ? -4.709 1.680 -6.494 1.00 87.06 99 VAL A O 1
ATOM 796 N N . VAL A 1 100 ? -2.518 1.677 -5.994 1.00 88.31 100 VAL A N 1
ATOM 797 C CA . VAL A 1 100 ? -2.538 0.366 -5.340 1.00 88.31 100 VAL A CA 1
ATOM 798 C C . VAL A 1 100 ? -3.392 0.429 -4.084 1.00 88.31 100 VAL A C 1
ATOM 800 O O . VAL A 1 100 ? -4.361 -0.313 -3.984 1.00 88.31 100 VAL A O 1
ATOM 803 N N . MET A 1 101 ? -3.109 1.356 -3.168 1.00 86.19 101 MET A N 1
ATOM 804 C CA . MET A 1 101 ? -3.850 1.474 -1.913 1.00 86.19 101 MET A CA 1
ATOM 805 C C . MET A 1 101 ? -5.345 1.692 -2.130 1.00 86.19 101 MET A C 1
ATOM 807 O O . MET A 1 101 ? -6.146 1.060 -1.449 1.00 86.19 101 MET A O 1
ATOM 811 N N . ASP A 1 102 ? -5.745 2.515 -3.101 1.00 84.38 102 ASP A N 1
ATOM 812 C CA . ASP A 1 102 ? -7.159 2.726 -3.424 1.00 84.38 102 ASP A CA 1
ATOM 813 C C . ASP A 1 102 ? -7.854 1.413 -3.821 1.00 84.38 102 ASP A C 1
ATOM 815 O O . ASP A 1 102 ? -8.957 1.136 -3.363 1.00 84.38 102 ASP A O 1
ATOM 819 N N . ARG A 1 103 ? -7.169 0.545 -4.577 1.00 86.31 103 ARG A N 1
ATOM 820 C CA . ARG A 1 103 ? -7.696 -0.757 -5.016 1.00 86.31 103 ARG A CA 1
ATOM 821 C C . ARG A 1 103 ? -7.612 -1.859 -3.970 1.00 86.31 103 ARG A C 1
ATOM 823 O O . ARG A 1 103 ? -8.495 -2.712 -3.937 1.00 86.31 103 ARG A O 1
ATOM 830 N N . LEU A 1 104 ? -6.579 -1.860 -3.132 1.00 84.12 104 LEU A N 1
ATOM 831 C CA . LEU A 1 104 ? -6.452 -2.816 -2.029 1.00 84.12 104 LEU A CA 1
ATOM 832 C C . LEU A 1 104 ? -7.524 -2.586 -0.961 1.00 84.12 104 LEU A C 1
ATOM 834 O O . LEU A 1 104 ? -7.964 -3.532 -0.316 1.00 84.12 104 LEU A O 1
ATOM 838 N N . THR A 1 105 ? -7.934 -1.331 -0.786 1.00 81.88 105 THR A N 1
ATOM 839 C CA . THR A 1 105 ? -8.808 -0.907 0.313 1.00 81.88 105 THR A CA 1
ATOM 840 C C . THR A 1 105 ? -10.246 -0.631 -0.120 1.00 81.88 105 THR A C 1
ATOM 842 O O . THR A 1 105 ? -11.072 -0.323 0.734 1.00 81.88 105 THR A O 1
ATOM 845 N N . ASP A 1 106 ? -10.562 -0.771 -1.411 1.00 82.62 106 ASP A N 1
ATOM 846 C CA . ASP A 1 106 ? -11.890 -0.531 -1.999 1.00 82.62 106 ASP A CA 1
ATOM 847 C C . ASP A 1 106 ? -12.991 -1.309 -1.251 1.00 82.62 106 ASP A C 1
ATOM 849 O O . ASP A 1 106 ? -13.973 -0.738 -0.787 1.00 82.62 106 ASP A O 1
ATOM 853 N N . GLU A 1 107 ? -12.756 -2.603 -1.007 1.00 75.06 107 GLU A N 1
ATOM 854 C CA . GLU A 1 107 ? -13.688 -3.495 -0.299 1.00 75.06 107 GLU A CA 1
ATOM 855 C C . GLU A 1 107 ? -13.893 -3.090 1.175 1.00 75.06 107 GLU A C 1
ATOM 857 O O . GLU A 1 107 ? -14.998 -3.186 1.698 1.00 75.06 107 GLU A O 1
ATOM 862 N N . ILE A 1 108 ? -12.850 -2.593 1.846 1.00 76.44 108 ILE A N 1
ATOM 863 C CA . ILE A 1 108 ? -12.855 -2.350 3.300 1.00 76.44 108 ILE A CA 1
ATOM 864 C C . ILE A 1 108 ? -13.332 -0.930 3.640 1.00 76.44 108 ILE A C 1
ATOM 866 O O . ILE A 1 108 ? -13.931 -0.690 4.689 1.00 76.44 108 ILE A O 1
ATOM 870 N N . ARG A 1 109 ? -13.066 0.045 2.760 1.00 70.94 109 ARG A N 1
ATOM 871 C CA . ARG A 1 109 ? -13.457 1.451 2.957 1.00 70.94 109 ARG A CA 1
ATOM 872 C C . ARG A 1 109 ? -14.959 1.657 2.831 1.00 70.94 109 ARG A C 1
ATOM 874 O O . ARG A 1 109 ? -15.497 2.522 3.515 1.00 70.94 109 ARG A O 1
ATOM 881 N N . LEU A 1 110 ? -15.629 0.871 1.991 1.00 60.66 110 LEU A N 1
ATOM 882 C CA . LEU A 1 110 ? -17.077 0.960 1.789 1.00 60.66 110 LEU A CA 1
ATOM 883 C C . LEU A 1 110 ? -17.877 0.560 3.038 1.00 60.66 110 LEU A C 1
ATOM 885 O O . LEU A 1 110 ? -18.969 1.080 3.248 1.00 60.66 110 LEU A O 1
ATOM 889 N N . GLU A 1 111 ? -17.322 -0.292 3.902 1.00 58.62 111 GLU A N 1
ATOM 890 C CA . GLU A 1 111 ? -17.968 -0.702 5.157 1.00 58.62 111 GLU A CA 1
ATOM 891 C C . GLU A 1 111 ? -17.786 0.315 6.297 1.00 58.62 111 GLU A C 1
ATOM 893 O O . GLU A 1 111 ? -18.414 0.200 7.347 1.00 58.62 111 GLU A O 1
ATOM 898 N N . SER A 1 112 ? -16.911 1.312 6.126 1.00 57.06 112 SER A N 1
ATOM 899 C CA . SER A 1 112 ? -16.423 2.147 7.222 1.00 57.06 112 SER A CA 1
ATOM 900 C C . SER A 1 112 ? -16.335 3.623 6.823 1.00 57.06 112 SER A C 1
ATOM 902 O O . SER A 1 112 ? -15.282 4.078 6.365 1.00 57.06 112 SER A O 1
ATOM 904 N N . PRO A 1 113 ? -17.386 4.429 7.066 1.00 58.72 113 PRO A N 1
ATOM 905 C CA . PRO A 1 113 ? -17.363 5.865 6.768 1.00 58.72 113 PRO A CA 1
ATOM 906 C C . PRO A 1 113 ? -16.303 6.644 7.573 1.00 58.72 113 PRO A C 1
ATOM 908 O O . PRO A 1 113 ? -16.011 7.800 7.264 1.00 58.72 113 PRO A O 1
ATOM 911 N N . TRP A 1 114 ? -15.703 6.014 8.588 1.00 64.25 114 TRP A N 1
ATOM 912 C CA . TRP A 1 114 ? -14.775 6.631 9.535 1.00 64.25 114 TRP A CA 1
ATOM 913 C C . TRP A 1 114 ? -13.301 6.277 9.311 1.00 64.25 114 TRP A C 1
ATOM 915 O O . TRP A 1 114 ? -12.466 6.608 10.148 1.00 64.25 114 TRP A O 1
ATOM 925 N N . THR A 1 115 ? -12.955 5.633 8.193 1.00 63.81 115 THR A N 1
ATOM 926 C CA . THR A 1 115 ? -11.552 5.351 7.858 1.00 63.81 115 THR A CA 1
ATOM 927 C C . THR A 1 115 ? -10.926 6.523 7.101 1.00 63.81 115 THR A C 1
ATOM 929 O O . THR A 1 115 ? -11.394 6.914 6.028 1.00 63.81 115 THR A O 1
ATOM 932 N N . LYS A 1 116 ? -9.806 7.046 7.611 1.00 68.75 116 LYS A N 1
ATOM 933 C CA . LYS A 1 116 ? -8.933 7.971 6.872 1.00 68.75 116 LYS A CA 1
ATOM 934 C C . LYS A 1 116 ? -7.606 7.293 6.564 1.00 68.75 116 LYS A C 1
ATOM 936 O O . LYS A 1 116 ? -7.027 6.654 7.428 1.00 68.75 116 LYS A O 1
ATOM 941 N N . MET A 1 117 ? -7.120 7.474 5.340 1.00 65.44 117 MET A N 1
A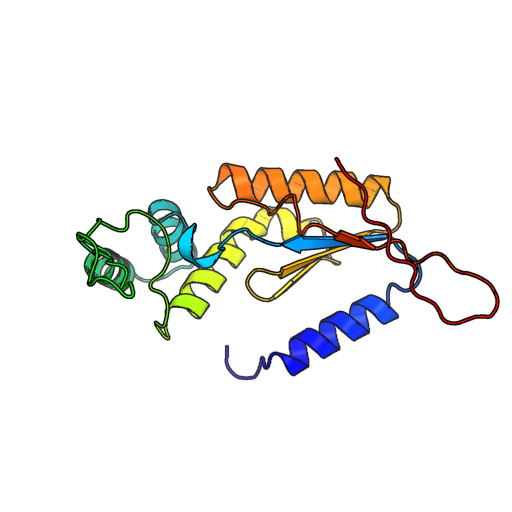TOM 942 C CA . MET A 1 117 ? -5.811 6.981 4.915 1.00 65.44 117 MET A CA 1
ATOM 943 C C . MET A 1 117 ? -4.956 8.148 4.447 1.00 65.44 117 MET A C 1
ATOM 945 O O . MET A 1 117 ? -5.433 9.017 3.703 1.00 65.44 117 MET A O 1
ATOM 949 N N . PHE A 1 118 ? -3.693 8.143 4.842 1.00 64.75 118 PHE A N 1
ATOM 950 C CA . PHE A 1 118 ? -2.685 9.045 4.329 1.00 64.75 118 PHE A CA 1
ATOM 951 C C . PHE A 1 118 ? -1.411 8.268 4.024 1.00 64.75 118 PHE A C 1
ATOM 953 O O . PHE A 1 118 ? -0.694 7.881 4.931 1.00 64.75 118 PHE A O 1
ATOM 960 N N . ALA A 1 119 ? -1.132 8.077 2.731 1.00 65.19 119 ALA A N 1
ATOM 961 C CA . ALA A 1 119 ? -0.044 7.213 2.287 1.00 65.19 119 ALA A CA 1
ATOM 962 C C . ALA A 1 119 ? -0.114 5.847 3.001 1.00 65.19 119 ALA A C 1
ATOM 964 O O . ALA A 1 119 ? -1.058 5.098 2.751 1.00 65.19 119 ALA A O 1
ATOM 965 N N . ASP A 1 120 ? 0.877 5.541 3.827 1.00 69.62 120 ASP A N 1
ATOM 966 C CA . ASP A 1 120 ? 1.058 4.320 4.603 1.00 69.62 120 ASP A CA 1
ATOM 967 C C . ASP A 1 120 ? 0.320 4.298 5.950 1.00 69.62 120 ASP A C 1
ATOM 969 O O . ASP A 1 120 ? 0.082 3.209 6.468 1.00 69.62 120 ASP A O 1
ATOM 973 N N . ASP A 1 121 ? -0.121 5.454 6.453 1.00 71.50 121 ASP A N 1
ATOM 974 C CA . ASP A 1 121 ? -0.883 5.565 7.696 1.00 71.50 121 ASP A CA 1
ATOM 975 C C . ASP A 1 121 ? -2.383 5.386 7.443 1.00 71.50 121 ASP A C 1
ATOM 977 O O . ASP A 1 121 ? -3.013 6.134 6.680 1.00 71.50 121 ASP A O 1
ATOM 981 N N . ILE A 1 122 ? -2.998 4.431 8.134 1.00 76.19 122 ILE A N 1
ATOM 982 C CA . ILE A 1 122 ? -4.443 4.207 8.099 1.00 76.19 122 ILE A CA 1
ATOM 983 C C . ILE A 1 122 ? -4.987 4.396 9.513 1.00 76.19 122 ILE A C 1
ATOM 985 O O . ILE A 1 122 ? -4.586 3.704 10.439 1.00 76.19 122 ILE A O 1
ATOM 989 N N . MET A 1 123 ? -5.934 5.318 9.681 1.00 77.69 123 MET A N 1
ATOM 990 C CA . MET A 1 123 ? -6.634 5.516 10.948 1.00 77.69 123 MET A CA 1
ATOM 991 C C . MET A 1 123 ? -8.054 4.961 10.855 1.00 77.69 123 MET A C 1
ATOM 993 O O . MET A 1 123 ? -8.837 5.353 9.979 1.00 77.69 123 MET A O 1
ATOM 997 N N . ILE A 1 124 ? -8.382 4.075 11.789 1.00 76.81 124 ILE A N 1
ATOM 998 C CA . ILE A 1 124 ? -9.696 3.464 11.960 1.00 76.81 124 ILE A CA 1
ATOM 999 C C . ILE A 1 124 ? -10.325 4.060 13.221 1.00 76.81 124 ILE A C 1
ATOM 1001 O O . ILE A 1 124 ? -9.693 4.124 14.273 1.00 76.81 124 ILE A O 1
ATOM 1005 N N . CYS A 1 125 ? -11.574 4.517 13.120 1.00 74.38 125 CYS A N 1
ATOM 1006 C CA . CYS A 1 125 ? -12.341 5.002 14.269 1.00 74.38 125 CYS A CA 1
ATOM 1007 C C . CYS A 1 125 ? -13.626 4.193 14.448 1.00 74.38 125 CYS A C 1
ATOM 1009 O O . CYS A 1 125 ? -14.365 3.955 13.480 1.00 74.38 125 CYS A O 1
ATOM 1011 N N . ARG A 1 126 ? -13.883 3.778 15.691 1.00 76.12 126 ARG A N 1
ATOM 1012 C CA . ARG A 1 126 ? -15.044 2.986 16.113 1.00 76.12 126 ARG A CA 1
ATOM 1013 C C . ARG A 1 126 ? -15.577 3.458 17.456 1.00 76.12 126 ARG A C 1
ATOM 1015 O O . ARG A 1 126 ? -14.896 4.164 18.187 1.00 76.12 126 ARG A O 1
ATOM 1022 N N . GLU A 1 127 ? -16.813 3.089 17.759 1.00 77.44 127 GLU A N 1
ATOM 1023 C CA . GLU A 1 127 ? -17.474 3.501 19.001 1.00 77.44 127 GLU A CA 1
ATOM 1024 C C . GLU A 1 127 ? -17.062 2.613 20.183 1.00 77.44 127 GLU A C 1
ATOM 1026 O O . GLU A 1 127 ? -16.910 3.117 21.292 1.00 77.44 127 GLU A O 1
ATOM 1031 N N . SER A 1 128 ? -16.798 1.320 19.945 1.00 77.75 128 SER A N 1
ATOM 1032 C CA . SER A 1 128 ? -16.311 0.379 20.964 1.00 77.75 128 SER A CA 1
ATOM 1033 C C . SER A 1 128 ? -14.966 -0.251 20.601 1.00 77.75 128 SER A C 1
ATOM 1035 O O . SER A 1 128 ? -14.575 -0.288 19.431 1.00 77.75 128 SER A O 1
ATOM 1037 N N . THR A 1 129 ? -14.271 -0.774 21.615 1.00 76.75 129 THR A N 1
ATOM 1038 C CA . THR A 1 129 ? -12.986 -1.475 21.449 1.00 76.75 129 THR A CA 1
ATOM 1039 C C . THR A 1 129 ? -13.159 -2.750 20.638 1.00 76.75 129 THR A C 1
ATOM 1041 O O . THR A 1 129 ? -12.397 -2.981 19.711 1.00 76.75 129 THR A O 1
ATOM 1044 N N . GLU A 1 130 ? -14.223 -3.519 20.883 1.00 80.38 130 GLU A N 1
ATOM 1045 C CA . GLU A 1 130 ? -14.475 -4.758 20.135 1.00 80.38 130 GLU A CA 1
ATOM 1046 C C . GLU A 1 130 ? -14.705 -4.476 18.642 1.00 80.38 130 GLU A C 1
ATOM 1048 O O . GLU A 1 130 ? -14.235 -5.207 17.773 1.00 80.38 130 GLU A O 1
ATOM 1053 N N . GLN A 1 131 ? -15.414 -3.388 18.315 1.00 80.06 131 GLN A N 1
ATOM 1054 C CA . GLN A 1 131 ? -15.614 -2.983 16.923 1.00 80.06 131 GLN A CA 1
ATOM 1055 C C . GLN A 1 131 ? -14.311 -2.529 16.258 1.00 80.06 131 GLN A C 1
ATOM 1057 O O . GLN A 1 131 ? -14.150 -2.727 15.046 1.00 80.06 131 GLN A O 1
ATOM 1062 N N . ALA A 1 132 ? -13.427 -1.882 17.023 1.00 77.25 132 ALA A N 1
ATOM 1063 C CA . ALA A 1 132 ? -12.108 -1.456 16.576 1.00 77.25 132 ALA A CA 1
ATOM 1064 C C . ALA A 1 132 ? -11.262 -2.692 16.240 1.00 77.25 132 ALA A C 1
ATOM 1066 O O . ALA A 1 132 ? -10.979 -2.906 15.063 1.00 77.25 132 ALA A O 1
ATOM 1067 N N . GLU A 1 133 ? -11.085 -3.612 17.189 1.00 80.19 133 GLU A N 1
ATOM 1068 C CA . GLU A 1 133 ? -10.288 -4.833 17.016 1.00 80.19 133 GLU A CA 1
ATOM 1069 C C . GLU A 1 133 ? -10.765 -5.691 15.832 1.00 80.19 133 GLU A C 1
ATOM 1071 O O . GLU A 1 133 ? -9.970 -6.140 15.002 1.00 80.19 133 GLU A O 1
ATOM 1076 N N . VAL A 1 134 ? -12.085 -5.872 15.684 1.00 83.62 134 VAL A N 1
ATOM 1077 C CA . VAL A 1 134 ? -12.660 -6.591 14.533 1.00 83.62 134 VAL A CA 1
ATOM 1078 C C . VAL A 1 134 ? -12.352 -5.872 13.218 1.00 83.62 134 VAL A C 1
ATOM 1080 O O . VAL A 1 134 ? -12.111 -6.515 12.193 1.00 83.62 134 VAL A O 1
ATOM 1083 N N . SER A 1 135 ? -12.367 -4.539 13.217 1.00 82.06 135 SER A N 1
ATOM 1084 C CA . SER A 1 135 ? -12.015 -3.751 12.036 1.00 82.06 135 SER A CA 1
ATOM 1085 C C . SER A 1 135 ? -10.521 -3.856 11.733 1.00 82.06 135 SER A C 1
ATOM 1087 O O . SER A 1 135 ? -10.175 -4.099 10.578 1.00 82.06 135 SER A O 1
ATOM 1089 N N . LEU A 1 136 ? -9.647 -3.740 12.735 1.00 82.06 136 LEU A N 1
ATOM 1090 C CA . LEU A 1 136 ? -8.203 -3.913 12.589 1.00 82.06 136 LEU A CA 1
ATOM 1091 C C . LEU A 1 136 ? -7.856 -5.255 11.954 1.00 82.06 136 LEU A C 1
ATOM 1093 O O . LEU A 1 136 ? -7.107 -5.298 10.978 1.00 82.06 136 LEU A O 1
ATOM 1097 N N . GLU A 1 137 ? -8.443 -6.342 12.450 1.00 84.69 137 GLU A N 1
ATOM 1098 C CA . GLU A 1 137 ? -8.173 -7.681 11.930 1.00 84.69 137 GLU A CA 1
ATOM 1099 C C . GLU A 1 137 ? -8.627 -7.827 10.471 1.00 84.69 137 GLU A C 1
ATOM 1101 O O . GLU A 1 137 ? -7.916 -8.407 9.649 1.00 84.69 137 GLU A O 1
ATOM 1106 N N . ARG A 1 138 ? -9.770 -7.232 10.100 1.00 85.31 138 ARG A N 1
ATOM 1107 C CA . ARG A 1 138 ? -10.219 -7.186 8.696 1.00 85.31 138 ARG A CA 1
ATOM 1108 C C . ARG A 1 138 ? -9.245 -6.416 7.812 1.00 85.31 138 ARG A C 1
ATOM 1110 O O . ARG A 1 138 ? -8.925 -6.879 6.716 1.00 85.31 138 ARG A O 1
ATOM 1117 N N . TRP A 1 139 ? -8.776 -5.258 8.277 1.00 84.81 139 TRP A N 1
ATOM 1118 C CA . TRP A 1 139 ? -7.783 -4.452 7.569 1.00 84.81 139 TRP A CA 1
ATOM 1119 C C . TRP A 1 139 ? -6.481 -5.223 7.378 1.00 84.81 139 TRP A C 1
ATOM 1121 O O . TRP A 1 139 ? -5.982 -5.308 6.254 1.00 84.81 139 TRP A O 1
ATOM 1131 N N . ARG A 1 140 ? -5.986 -5.858 8.443 1.00 85.38 140 ARG A N 1
ATOM 1132 C CA . ARG A 1 140 ? -4.803 -6.716 8.402 1.00 85.38 140 ARG A CA 1
ATOM 1133 C C . ARG A 1 140 ? -4.974 -7.838 7.390 1.00 85.38 140 ARG A C 1
ATOM 1135 O O . ARG A 1 140 ? -4.170 -7.946 6.470 1.00 85.38 140 ARG A O 1
ATOM 1142 N N . TYR A 1 141 ? -6.051 -8.611 7.498 1.00 86.94 141 TYR A N 1
ATOM 1143 C CA . TYR A 1 141 ? -6.328 -9.723 6.593 1.00 86.94 141 TYR A CA 1
ATOM 1144 C C . TYR A 1 141 ? -6.364 -9.280 5.125 1.00 86.94 141 TYR A C 1
ATOM 1146 O O . TYR A 1 141 ? -5.765 -9.918 4.257 1.00 86.94 141 TYR A O 1
ATOM 1154 N N . ALA A 1 142 ? -7.050 -8.177 4.827 1.00 86.81 142 ALA A N 1
ATOM 1155 C CA . ALA A 1 142 ? -7.224 -7.703 3.462 1.00 86.81 142 ALA A CA 1
ATOM 1156 C C . ALA A 1 142 ? -5.944 -7.111 2.843 1.00 86.81 142 ALA A C 1
ATOM 1158 O O . ALA A 1 142 ? -5.735 -7.256 1.635 1.00 86.81 142 ALA A O 1
ATOM 1159 N N . LEU A 1 143 ? -5.076 -6.497 3.650 1.00 87.56 143 LEU A N 1
ATOM 1160 C CA . LEU A 1 143 ? -3.766 -6.003 3.217 1.00 87.56 143 LEU A CA 1
ATOM 1161 C C . LEU A 1 143 ? -2.761 -7.156 3.053 1.00 87.56 143 LEU A C 1
ATOM 1163 O O . LEU A 1 143 ? -2.136 -7.287 1.996 1.00 87.56 143 LEU A O 1
ATOM 1167 N N . GLU A 1 144 ? -2.672 -8.044 4.046 1.00 89.50 144 GLU A N 1
ATOM 1168 C CA . GLU A 1 144 ? -1.716 -9.159 4.072 1.00 89.50 144 GLU A CA 1
ATOM 1169 C C . GLU A 1 144 ? -1.996 -10.203 2.995 1.00 89.50 144 GLU A C 1
ATOM 1171 O O . GLU A 1 144 ? -1.064 -10.644 2.318 1.00 89.50 144 GLU A O 1
ATOM 1176 N N . ARG A 1 145 ? -3.269 -10.527 2.720 1.00 89.00 145 ARG A N 1
AT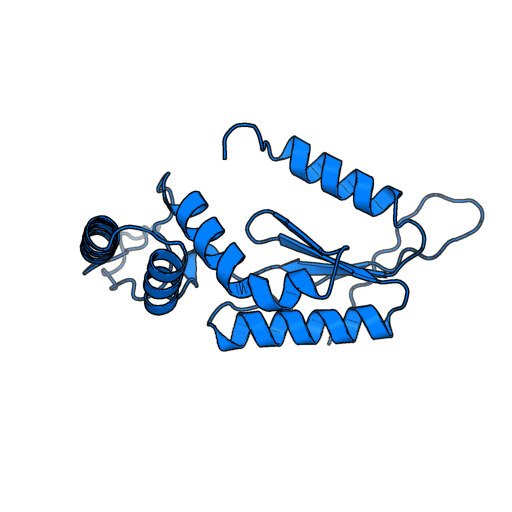OM 1177 C CA . ARG A 1 145 ? -3.624 -11.446 1.618 1.00 89.00 145 ARG A CA 1
ATOM 1178 C C . ARG A 1 145 ? -3.174 -10.939 0.243 1.00 89.00 145 ARG A C 1
ATOM 1180 O O . ARG A 1 145 ? -3.125 -11.718 -0.705 1.00 89.00 145 ARG A O 1
ATOM 1187 N N . ARG A 1 146 ? -2.899 -9.636 0.115 1.00 86.25 146 ARG A N 1
ATOM 1188 C CA . ARG A 1 146 ? -2.426 -8.987 -1.116 1.00 86.25 146 ARG A CA 1
ATOM 1189 C C . ARG A 1 146 ? -0.953 -8.582 -1.035 1.00 86.25 146 ARG A C 1
ATOM 1191 O O . ARG A 1 146 ? -0.487 -7.835 -1.887 1.00 86.25 146 ARG A O 1
ATOM 1198 N N . GLY A 1 147 ? -0.220 -9.095 -0.044 1.00 85.62 147 GLY A N 1
ATOM 1199 C CA . GLY A 1 147 ? 1.230 -8.954 0.093 1.00 85.62 147 GLY A CA 1
ATOM 1200 C C . GLY A 1 147 ? 1.711 -7.661 0.757 1.00 85.62 147 GLY A C 1
ATOM 1201 O O . GLY A 1 147 ? 2.918 -7.434 0.803 1.00 85.62 147 GLY A O 1
ATOM 1202 N N . MET A 1 148 ? 0.806 -6.833 1.286 1.00 88.56 148 MET A N 1
ATOM 1203 C CA . MET A 1 148 ? 1.159 -5.681 2.122 1.00 88.56 148 MET A CA 1
ATOM 1204 C C . MET A 1 148 ? 1.221 -6.114 3.582 1.00 88.56 148 MET A C 1
ATOM 1206 O O . MET A 1 148 ? 0.326 -6.804 4.047 1.00 88.56 148 MET A O 1
ATOM 121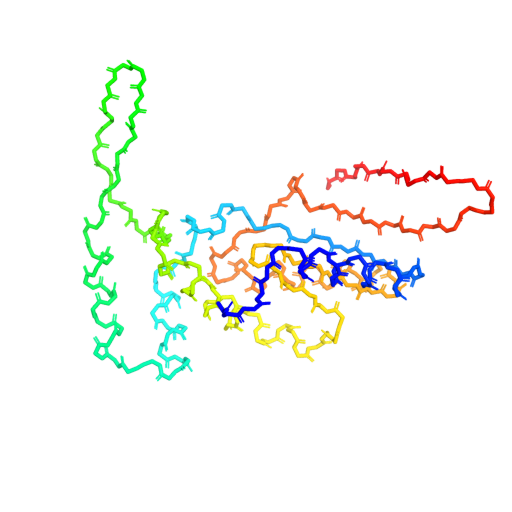0 N N . ILE A 1 149 ? 2.253 -5.716 4.322 1.00 85.75 149 ILE A N 1
ATOM 1211 C CA . ILE A 1 149 ? 2.451 -6.200 5.694 1.00 85.75 149 ILE A CA 1
ATOM 1212 C C . ILE A 1 149 ? 2.154 -5.084 6.687 1.00 85.75 149 ILE A C 1
ATOM 1214 O O . ILE A 1 149 ? 2.676 -3.978 6.548 1.00 85.75 149 ILE A O 1
ATOM 1218 N N . VAL A 1 150 ? 1.331 -5.392 7.688 1.00 84.56 150 VAL A N 1
ATOM 1219 C CA . VAL A 1 150 ? 1.009 -4.478 8.786 1.00 84.56 150 VAL A CA 1
ATOM 1220 C C . VAL A 1 150 ? 2.093 -4.561 9.861 1.00 84.56 150 VAL A C 1
ATOM 1222 O O . VAL A 1 150 ? 2.518 -5.645 10.267 1.00 84.56 150 VAL A O 1
ATOM 1225 N N . SER A 1 151 ? 2.559 -3.404 10.320 1.00 79.31 151 SER A N 1
ATOM 1226 C CA . SER A 1 151 ? 3.591 -3.277 11.342 1.00 79.31 151 SER A CA 1
ATOM 1227 C C . SER A 1 151 ? 3.026 -3.590 12.728 1.00 79.31 151 SER A C 1
ATOM 1229 O O . SER A 1 151 ? 2.301 -2.792 13.320 1.00 79.31 151 SER A O 1
ATOM 1231 N N . ARG A 1 152 ? 3.387 -4.751 13.284 1.00 67.69 152 ARG A N 1
ATOM 1232 C CA . ARG A 1 152 ? 2.914 -5.184 14.612 1.00 67.69 152 ARG A CA 1
ATOM 1233 C C . ARG A 1 152 ? 3.454 -4.337 15.766 1.00 67.69 152 ARG A C 1
ATOM 1235 O O . ARG A 1 152 ? 2.808 -4.258 16.797 1.00 67.69 152 ARG A O 1
ATOM 1242 N N . SER A 1 153 ? 4.619 -3.714 15.598 1.00 57.53 153 SER A N 1
ATOM 1243 C CA . SER A 1 153 ? 5.282 -2.929 16.649 1.00 57.53 153 SER A CA 1
ATOM 1244 C C . SER A 1 153 ? 4.899 -1.449 16.665 1.00 57.53 153 SER A C 1
ATOM 1246 O O . SER A 1 153 ? 5.249 -0.754 17.609 1.00 57.53 153 SER A O 1
ATOM 1248 N N . LYS A 1 154 ? 4.221 -0.957 15.622 1.00 54.91 154 LYS A N 1
ATOM 1249 C CA . LYS A 1 154 ? 3.795 0.450 15.498 1.00 54.91 154 LYS A CA 1
ATOM 1250 C C . LYS A 1 154 ? 2.282 0.626 15.415 1.00 54.91 154 LYS A C 1
ATOM 1252 O O . LYS A 1 154 ? 1.804 1.749 15.297 1.00 54.91 154 LYS A O 1
ATOM 1257 N N . THR A 1 155 ? 1.535 -0.476 15.425 1.00 55.94 155 THR A N 1
ATOM 1258 C CA . THR A 1 155 ? 0.078 -0.418 15.517 1.00 55.94 155 THR A CA 1
ATOM 1259 C C . THR A 1 155 ? -0.264 -0.029 16.952 1.00 55.94 155 THR A C 1
ATOM 1261 O O . THR A 1 155 ? -0.239 -0.866 17.850 1.00 55.94 155 THR A O 1
ATOM 1264 N N . GLU A 1 156 ? -0.492 1.262 17.178 1.00 54.72 156 GLU A N 1
ATOM 1265 C CA . GLU A 1 156 ? -0.836 1.806 18.489 1.00 54.72 156 GLU A CA 1
ATOM 1266 C C . GLU A 1 156 ? -2.358 1.903 18.648 1.00 54.72 156 GLU A C 1
ATOM 1268 O O . GLU A 1 156 ? -3.073 2.453 17.800 1.00 54.72 156 GLU A O 1
ATOM 1273 N N . TYR A 1 157 ? -2.850 1.392 19.777 1.00 52.12 157 TYR A N 1
ATOM 1274 C CA . TYR A 1 157 ? -4.224 1.587 20.225 1.00 52.12 157 TYR A CA 1
ATOM 1275 C C . TYR A 1 157 ? -4.318 2.909 20.982 1.00 52.12 157 TYR A C 1
ATOM 1277 O O . TYR A 1 157 ? -3.562 3.159 21.921 1.00 52.12 157 TYR A O 1
ATOM 1285 N N . MET A 1 158 ? -5.283 3.750 20.622 1.00 48.28 158 MET A N 1
ATOM 1286 C CA . MET A 1 158 ? -5.531 5.004 21.322 1.00 48.28 158 MET A CA 1
ATOM 1287 C C . MET A 1 158 ? -6.928 4.987 21.942 1.00 48.28 158 MET A C 1
ATOM 1289 O O . MET A 1 158 ? -7.916 5.372 21.315 1.00 48.28 158 MET A O 1
ATOM 1293 N N . CYS A 1 159 ? -6.989 4.591 23.217 1.00 44.50 159 CYS A N 1
ATOM 1294 C CA . CYS A 1 159 ? -8.160 4.802 24.065 1.00 44.50 159 CYS A CA 1
ATOM 1295 C C . CYS A 1 159 ? -8.150 6.247 24.582 1.00 44.50 159 CYS A C 1
ATOM 1297 O O . CYS A 1 159 ? -7.318 6.601 25.420 1.00 44.50 159 CYS A O 1
ATOM 1299 N N . VAL A 1 160 ? -9.082 7.090 24.135 1.00 43.88 160 VAL A N 1
ATOM 1300 C CA . VAL A 1 160 ? -9.328 8.383 24.792 1.00 43.88 160 VAL A CA 1
ATOM 1301 C C . VAL A 1 160 ? -10.434 8.175 25.822 1.00 43.88 160 VAL A C 1
ATOM 1303 O O . VAL A 1 160 ? -11.610 8.283 25.501 1.00 43.88 160 VAL A O 1
ATOM 1306 N N . ASN A 1 161 ? -10.055 7.851 27.058 1.00 33.84 161 ASN A N 1
ATOM 1307 C CA . ASN A 1 161 ? -10.996 7.859 28.178 1.00 33.84 161 ASN A CA 1
ATOM 1308 C C . ASN A 1 161 ? -11.044 9.263 28.788 1.00 33.84 161 ASN A C 1
ATOM 1310 O O . ASN A 1 161 ? -9.998 9.880 29.013 1.00 33.84 161 ASN A O 1
ATOM 1314 N N . GLU A 1 162 ? -12.241 9.760 29.096 1.00 37.09 162 GLU A N 1
ATOM 1315 C CA . GLU A 1 162 ? -12.377 10.954 29.923 1.00 37.09 162 GLU A CA 1
ATOM 1316 C C . GLU A 1 162 ? -11.787 10.700 31.315 1.00 37.09 162 GLU A C 1
ATOM 1318 O O . GLU A 1 162 ? -12.110 9.726 31.996 1.00 37.09 162 GLU A O 1
ATOM 1323 N N . ARG A 1 163 ? -10.930 11.618 31.761 1.00 35.03 163 ARG A N 1
ATOM 1324 C CA . ARG A 1 163 ? -10.836 11.945 33.179 1.00 35.03 163 ARG A CA 1
ATOM 1325 C C . ARG A 1 163 ? -11.343 13.362 33.342 1.00 35.03 163 ARG A C 1
ATOM 1327 O O . ARG A 1 163 ? -10.869 14.276 32.664 1.00 35.03 163 ARG A O 1
ATOM 1334 N N . GLU A 1 164 ? -12.300 13.514 34.247 1.00 40.84 164 GLU A N 1
ATOM 1335 C CA . GLU A 1 164 ? -12.657 14.791 34.843 1.00 40.84 164 GLU A CA 1
ATOM 1336 C C . GLU A 1 164 ? -11.371 15.553 35.201 1.00 40.84 164 GLU A C 1
ATOM 1338 O O . GLU A 1 164 ? -10.523 15.053 35.937 1.00 40.84 164 GLU A O 1
ATOM 1343 N N . GLY A 1 165 ? -11.207 16.743 34.618 1.00 36.25 165 GLY A N 1
ATOM 1344 C CA . GLY A 1 165 ? -10.231 17.749 35.037 1.00 36.25 165 GLY A CA 1
ATOM 1345 C C . GLY A 1 165 ? -8.760 17.316 35.088 1.00 36.25 165 GLY A C 1
ATOM 1346 O O . GLY A 1 165 ? -8.211 17.106 36.163 1.00 36.25 165 GLY A O 1
ATOM 1347 N N . GLY A 1 166 ? -8.063 17.321 33.949 1.00 32.97 166 GLY A N 1
ATOM 1348 C CA . GLY A 1 166 ? -6.594 17.366 33.947 1.00 32.97 166 GLY A CA 1
ATOM 1349 C C . GLY A 1 166 ? -5.972 16.807 32.677 1.00 32.97 166 GLY A C 1
ATOM 1350 O O . GLY A 1 166 ? -5.993 15.604 32.447 1.00 32.97 166 GLY A O 1
ATOM 1351 N N . GLY A 1 167 ? -5.417 17.690 31.844 1.00 32.62 167 GLY A N 1
ATOM 1352 C CA . GLY A 1 167 ? -4.786 17.340 30.575 1.00 32.62 167 GLY A CA 1
ATOM 1353 C C . GLY A 1 167 ? -3.624 16.362 30.743 1.00 32.62 167 GLY A C 1
ATOM 1354 O O . GLY A 1 167 ? -2.575 16.713 31.274 1.00 32.62 167 GLY A O 1
ATOM 1355 N N . GLY A 1 168 ? -3.809 15.147 30.240 1.00 28.38 168 GLY A N 1
ATOM 1356 C CA . GLY A 1 168 ? -2.754 14.155 30.098 1.00 28.38 168 GLY A CA 1
ATOM 1357 C C . GLY A 1 168 ? -3.242 12.989 29.250 1.00 28.38 168 GLY A C 1
ATOM 1358 O O . GLY A 1 168 ? -3.988 12.142 29.730 1.00 28.38 168 GLY A O 1
ATOM 1359 N N . THR A 1 169 ? -2.828 12.944 27.982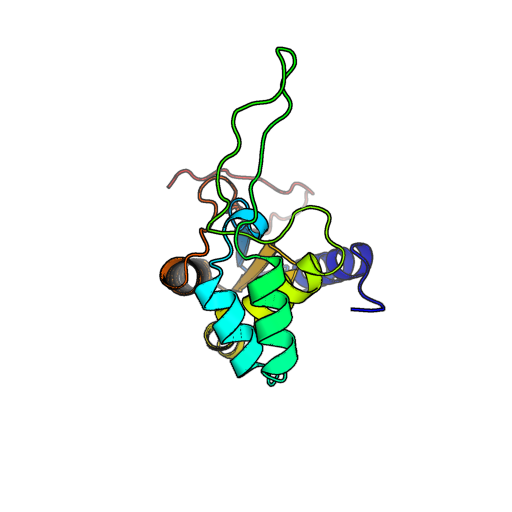 1.00 38.00 169 THR A N 1
ATOM 1360 C CA . THR A 1 169 ? -2.932 11.745 27.139 1.00 38.00 169 THR A CA 1
ATOM 1361 C C . THR A 1 169 ? -2.067 10.652 27.755 1.00 38.00 169 THR A C 1
ATOM 1363 O O . THR A 1 169 ? -0.849 10.810 27.851 1.00 38.00 169 THR A O 1
ATOM 1366 N N . HIS A 1 170 ? -2.693 9.571 28.213 1.00 33.22 170 HIS A N 1
ATOM 1367 C CA . HIS A 1 170 ? -1.989 8.434 28.785 1.00 33.22 170 HIS A CA 1
ATOM 1368 C C . HIS A 1 170 ? -1.789 7.369 27.708 1.00 33.22 170 HIS A C 1
ATOM 1370 O O . HIS A 1 170 ? -2.739 6.716 27.284 1.00 33.22 170 HIS A O 1
ATOM 1376 N N . TRP A 1 171 ? -0.543 7.232 27.268 1.00 38.38 171 TRP A N 1
ATOM 1377 C CA . TRP A 1 171 ? -0.083 6.187 26.364 1.00 38.38 171 TRP A CA 1
ATOM 1378 C C . TRP A 1 171 ? 0.018 4.872 27.136 1.00 38.38 171 TRP A C 1
ATOM 1380 O O . TRP A 1 171 ? 0.625 4.836 28.209 1.00 38.38 171 TRP A O 1
ATOM 1390 N N . ARG A 1 172 ? -0.569 3.796 26.612 1.00 33.22 172 ARG A N 1
ATOM 1391 C CA . ARG A 1 172 ? -0.236 2.438 27.047 1.00 33.22 172 ARG A CA 1
ATOM 1392 C C . ARG A 1 172 ? 0.201 1.636 25.837 1.00 33.22 172 ARG A C 1
ATOM 1394 O O . ARG A 1 172 ? -0.597 1.396 24.940 1.00 33.22 172 ARG A O 1
ATOM 1401 N N . GLU A 1 173 ? 1.458 1.218 25.854 1.00 32.53 173 GLU A N 1
ATOM 1402 C CA . GLU A 1 173 ? 1.953 0.134 25.015 1.00 32.53 173 GLU A CA 1
ATOM 1403 C C . GLU A 1 173 ? 1.342 -1.166 25.555 1.00 32.53 173 GLU A C 1
ATOM 1405 O O . GLU A 1 173 ? 1.553 -1.531 26.713 1.00 32.53 173 GLU A O 1
ATOM 1410 N N . GLY A 1 174 ? 0.499 -1.815 24.755 1.00 34.12 174 GLY A N 1
ATOM 1411 C CA . GLY A 1 174 ? 0.036 -3.175 25.013 1.00 34.12 174 GLY A CA 1
ATOM 1412 C C . GLY A 1 174 ? 0.783 -4.123 24.086 1.00 34.12 174 GLY A C 1
ATOM 1413 O O . GLY A 1 174 ? 0.683 -3.982 22.869 1.00 34.12 174 GLY A O 1
ATOM 1414 N N . GLU A 1 175 ? 1.548 -5.057 24.645 1.00 28.14 175 GLU A N 1
ATOM 1415 C CA . GLU A 1 175 ? 2.118 -6.174 23.886 1.00 28.14 175 GLU A CA 1
ATOM 1416 C C . GLU A 1 175 ? 1.002 -7.167 23.505 1.00 28.14 175 GLU A C 1
ATOM 1418 O O . GLU A 1 175 ? 0.059 -7.363 24.274 1.00 28.14 175 GLU A O 1
ATOM 1423 N N . CYS A 1 176 ? 1.102 -7.740 22.297 1.00 35.75 176 CYS A N 1
ATOM 1424 C CA . CYS A 1 176 ? 0.189 -8.764 21.765 1.00 35.75 176 CYS A CA 1
ATOM 1425 C C . CYS A 1 176 ? 0.186 -10.057 22.589 1.00 35.75 176 CYS A C 1
ATOM 1427 O O . CYS A 1 176 ? 1.288 -10.487 23.000 1.00 35.75 176 CYS A O 1
#

pLDDT: mean 72.96, std 17.53, range [28.14, 95.06]

Radius of gyration: 19.02 Å; chains: 1; bounding box: 51×32×58 Å

Sequence (176 aa):
MPGKRTTNAMIALRMLMEKYREGQKEFVDLEKAYDRVPRVELWHCMRKSGVVEKYVRIMQDMYEDSAAAVRCAVGMTDRFKAKVGLHQGSTLSPFLFAVVMDRLTDEIRLESPWTKMFADDIMICRESTEQAEVSLERWRYALERRGMIVSRSKTEYMCVNEREGGGGTHWREGEC

InterPro domains:
  IPR000477 Reverse transcriptase domain [PF00078] (27-159)
  IPR000477 Reverse transcriptase domain [PS50878] (1-176)
  IPR043128 Reverse transcriptase/Diguanylate cyclase domain [G3DSA:3.30.70.270] (7-162)
  IPR043502 DNA/RNA polymerase superfamily [SSF56672] (85-157)

Secondary structure (DSSP, 8-state):
-TT--HHHHHHHHHHHHHHTSSSEEEEEEBTTHHHH--HHHHHHHHHHTT--HHHHHHHHHHHTT-EE--EETTEEPPPEE--SS--TT-TTHHHHHHHHHHHHHHHHHTT-TT-EEETTEEEEEESSHHHHHHHHHHHHHHHHTTT--B-TTT--EEE----SS-----------

=== Feature glossary ===
Annotated list of the representations used here:

Nearest PDB structures. The Foldseek neighbor list gives the closest experimentally determined structures in the PDB, ranked by structural alignment. TM-score near 1 means near-identical fold; near 0.3 means only rough topology match. This is how one finds what a novel AlphaFold prediction most resembles in the solved-structure universe.

Foldseek 3Di. Foldseek's 3Di representation compresses backbone geometry into a per-residue letter drawn from a learned twenty-state alphabet. It captures the tertiary interaction pattern around each residue — which residues are packed against it in space, regardless of where they are in sequence.

Radius of gyration, Cα contacts, bounding box. Radius of gyration (Rg) is the root-mean-square distance of Cα atoms from their centroid — a single number for overall size and compactness. A globular domain of N residues has Rg ≈ 2.2·N^0.38 Å; an extended or disordered chain has a much larger Rg. The Cα contact count is the number of residue pairs whose Cα atoms are within 8 Å and are more than four positions apart in sequence — a standard proxy for tertiary packing density. The bounding box is the smallest axis-aligned box enclosing all Cα atoms.

InterPro / GO / CATH / organism. The annotation block draws on four external resources. InterPro: which protein families and domains the sequence belongs to. GO: standardized terms for what the protein does, what process it participates in, and where in the cell it acts. CATH: which structural fold it has in the CATH hierarchy. Organism: the species of origin.

mmCIF coordinates. The mmCIF block holds the 3D Cartesian coordinates of each backbone atom (N, Cα, C, O) in ångströms. mmCIF is the PDB's canonical archive format — a tagged-loop text representation of the atomic model.

pLDDT. pLDDT is the predicted lDDT-Cα score: AlphaFold's confidence that the local environment of each residue (all inter-atomic distances within 15 Å) is correctly placed. It is a per-residue number between 0 and 100, with higher meaning more reliable.

Backbone torsions (φ/ψ). φ (phi) and ψ (psi) are the two rotatable backbone dihedrals per residue: φ is the C(i-1)–N–Cα–C torsion, ψ is the N–Cα–C–N(i+1) torsion, both in degrees on (−180°,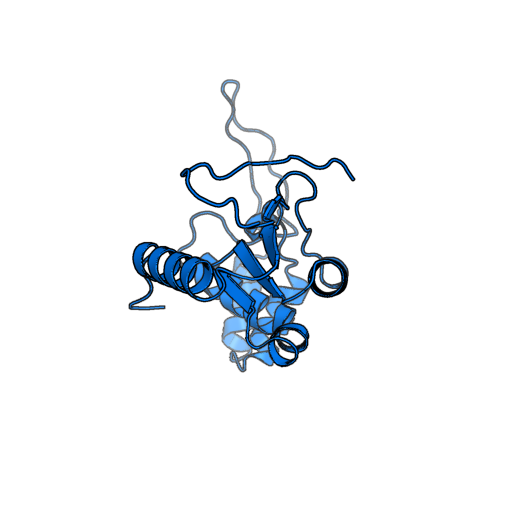 180°]. α-helical residues cluster near (−60°, −45°); β-strand residues near (−120°, +130°). A Ramachandran plot is simply a scatter of (φ, ψ) for every residue.

B-factor. For experimental (PDB) structures, the B-factor (temperature factor) quantifies the positional spread of each atom in the crystal — a combination of thermal vibration and static disorder — in units of Å². High B-factors mark flexible loops or poorly resolved regions; low B-factors mark the rigid, well-ordered core.

Secondary structure (3-state, P-SEA). SS3 is a coarse helix/strand/coil call (letters a/b/c) made by the P-SEA algorithm from inter-Cα distances and dihedrals. It is less detailed than DSSP but needs only Cα positions.

Predicted aligned error. Predicted aligned error is AlphaFold's pairwise confidence. Unlike pLDDT (per-residue), PAE is per-residue-pair and captures whether two parts of the structure are correctly placed relative to each other. Units are ångströms of expected positional error.

Solvent-accessible surface area. Solvent-accessible surface area (SASA) is the area in Å² traced out by the centre of a 1.4 Å probe sphere (a water molecule) rolled over the protein's van der Waals surface (Shrake–Rupley / Lee–Richards construction). Buried residues have near-zero SASA; fully exposed residues can exceed 200 Å². The total SASA scales roughly with the number of surface residues.

Secondary structure (8-state, DSSP). The SS8 string is DSSP's per-residue secondary-structure call. α-helix (H) means an i→i+4 H-bond ladder; β-strand (E) means the residue participates in a β-sheet; 3₁₀ (G) and π (I) are tighter and wider helices; T/S are turns/bends; '-' is loop.

Rendered structure images. Structure images are PyMOL renders from six orthogonal camera directions. Cartoon representation draws helices as coils and strands as arrows; sticks shows the backbone as bonds; surface shows the solvent-excluded envelope. Rainbow coloring maps sequence position to hue (blue→red, N→C); chain coloring assigns a distinct color per polypeptide.

Sequence. The amino-acid sequence is the protein's primary structure: the linear order of residues from the N-terminus to the C-terminus, written in one-letter code. Everything else here — the 3D coordinates, the secondary structure, the domain annotations — is ultimately a consequence of this string.

Contact-map, Ramachandran, and PAE plots. Three diagnostic plots accompany the record. The Cα contact map visualizes the tertiary structure as a 2D adjacency matrix (8 Å cutoff, sequence-local contacts suppressed). The Ramachandran plot shows the distribution of backbone (φ, ψ) torsions, with points in the α and β basins reflecting secondary structure content. The PAE plot shows AlphaFold's inter-residue confidence as a color matrix.